Protein AF-A0A2V7U1A2-F1 (afdb_monomer)

pLDDT: mean 78.26, std 12.92, range [46.84, 95.31]

Solvent-accessible surface area (backbone atoms only — not comparable to full-atom values): 13041 Å² total; per-residue (Å²): 108,53,69,57,53,51,52,51,53,52,51,50,46,55,75,76,58,66,96,42,74,65,56,50,53,52,51,60,71,66,53,89,75,73,67,56,89,83,74,52,100,66,76,51,70,69,54,50,52,51,53,51,50,52,59,70,68,37,89,65,28,82,76,40,71,54,57,30,44,35,51,49,49,47,50,38,56,75,74,63,62,62,94,74,83,87,81,78,75,62,76,39,62,54,79,70,60,70,87,73,60,46,92,83,60,79,71,53,88,87,62,65,69,76,87,44,74,26,62,69,62,24,50,54,47,51,57,56,40,52,51,50,41,50,57,54,42,56,70,35,82,85,34,42,71,67,43,75,46,78,48,77,50,93,98,48,102,59,73,51,75,48,54,44,82,56,62,96,83,65,88,70,87,71,78,91,76,55,72,48,22,52,50,33,30,52,30,59,78,70,71,52,90,78,86,94,53,94,46,62,49,46,70,96,73,53,125

Secondary structure (DSSP, 8-state):
-HHHHHHHHHHHHHHT--S-HHHHHHHHHH--PPPPTTS-S---HHHHHHHHHHHHHSTTGGGSHHHHHHHHHHHHHHHT--S-------PPBPPPPGGG--TT-PPPGGG-----B-HHHHHHHHHHHHHHHHHHHTTSTTTTTT--EEEE-TT-S-EEEE-TTS-TT--PPPPP--HHHHHHHHHHHHT---SS--SPP-TTT--

Mean predicted aligned error: 10.21 Å

Foldseek 3Di:
DQLVVLLVVLLVDVQVDDPDPVRSLVVLLVDPRFDDPPPDPDDPPVVRNLVSCQSSVPPCCSPWQLSSLLSNLLSCCVPVVDPDDDRDFDWQFDDDPVVVPPVNDDQDPVNPDDRHTDVPVSVVSCVVSVVVSVVSQCVDPSRQLPDWDWDDDPPDQDIDIDHSPDDPPDPDDAPRDDPLQVVQQVCLVVVHPDDDHPHHHRPVRND

Sequence (207 aa):
AYREMLARSLYKKVVDGVSGPQELAAYARALDISPPEGALLRSDDVVRAFIRDVLLAGNGTLLLNNTFVEWASVQALKRAEPRLLVARFGVRDKMKPFSSLLLFSSPRPTDQVPILEDPLGSFVDVEQLSYYIWLNAEKSAAYRGKTLYLLLAEGVDEMLAIRPDAPRAEAGELPPAGLDEVAATMATWLGVSGGASVARPLASLAG

Radius of gyration: 20.54 Å; Cα contacts (8 Å, |Δi|>4): 160; chains: 1; bounding box: 51×38×60 Å

Structure (mmCIF, N/CA/C/O backbone):
data_AF-A0A2V7U1A2-F1
#
_entry.id   AF-A0A2V7U1A2-F1
#
loop_
_atom_site.group_PDB
_atom_site.id
_atom_site.type_symbol
_atom_site.label_atom_id
_atom_site.label_alt_id
_atom_site.label_comp_id
_atom_site.label_asym_id
_atom_site.label_entity_id
_atom_site.label_seq_id
_atom_site.pdbx_PDB_ins_code
_atom_site.Cartn_x
_atom_site.Cartn_y
_atom_site.Cartn_z
_atom_site.occupancy
_atom_site.B_iso_or_equiv
_atom_site.auth_seq_id
_atom_site.auth_comp_id
_atom_site.auth_asym_id
_atom_site.auth_atom_id
_atom_site.pdbx_PDB_model_num
ATOM 1 N N . ALA A 1 1 ? 12.348 -9.860 -5.945 1.00 65.25 1 ALA A N 1
ATOM 2 C CA . ALA A 1 1 ? 12.135 -11.043 -6.818 1.00 65.25 1 ALA A CA 1
ATOM 3 C C . ALA A 1 1 ? 11.193 -10.793 -8.013 1.00 65.25 1 ALA A C 1
ATOM 5 O O . ALA A 1 1 ? 11.700 -10.580 -9.107 1.00 65.25 1 ALA A O 1
ATOM 6 N N . TYR A 1 2 ? 9.854 -10.781 -7.866 1.00 71.06 2 TYR A N 1
ATOM 7 C CA . TYR A 1 2 ? 8.930 -10.698 -9.026 1.00 71.06 2 TYR A CA 1
ATOM 8 C C . TYR A 1 2 ? 9.066 -9.393 -9.837 1.00 71.06 2 TYR A C 1
ATOM 10 O O . TYR A 1 2 ? 9.244 -9.427 -11.053 1.00 71.06 2 TYR A O 1
ATOM 18 N N . ARG A 1 3 ? 9.093 -8.242 -9.150 1.00 71.19 3 ARG A N 1
ATOM 19 C CA . ARG A 1 3 ? 9.336 -6.919 -9.754 1.00 71.19 3 ARG A CA 1
ATOM 20 C C . ARG A 1 3 ? 10.650 -6.866 -10.546 1.00 71.19 3 ARG A C 1
ATOM 22 O O . ARG A 1 3 ? 10.667 -6.374 -11.667 1.00 71.19 3 ARG A O 1
ATOM 29 N N . GLU A 1 4 ? 11.738 -7.402 -9.996 1.00 72.75 4 GLU A N 1
ATOM 30 C CA . GLU A 1 4 ? 13.047 -7.454 -10.671 1.00 72.75 4 GLU A CA 1
ATOM 31 C C . GLU A 1 4 ? 13.040 -8.370 -11.898 1.00 72.75 4 GLU A C 1
ATOM 33 O O . GLU A 1 4 ? 13.687 -8.069 -12.897 1.00 72.75 4 GLU A O 1
ATOM 38 N N . MET A 1 5 ? 12.339 -9.507 -11.842 1.00 75.69 5 MET A N 1
ATOM 39 C CA . MET A 1 5 ? 12.184 -10.393 -13.002 1.00 75.69 5 MET A CA 1
ATOM 40 C C . MET A 1 5 ? 11.431 -9.691 -14.133 1.00 75.69 5 MET A C 1
ATOM 42 O O . MET A 1 5 ? 11.864 -9.751 -15.285 1.00 75.69 5 MET A O 1
ATOM 46 N N . LEU A 1 6 ? 10.355 -8.975 -13.798 1.00 74.44 6 LEU A N 1
ATOM 47 C CA . LEU A 1 6 ? 9.598 -8.181 -14.757 1.00 74.44 6 LEU A CA 1
ATOM 48 C C . LEU A 1 6 ? 10.460 -7.059 -15.350 1.00 74.44 6 LEU A C 1
ATOM 50 O O . LEU A 1 6 ? 10.568 -6.953 -16.569 1.00 74.44 6 LEU A O 1
ATOM 54 N N . ALA A 1 7 ? 11.150 -6.286 -14.506 1.00 74.69 7 ALA A N 1
ATOM 55 C CA . ALA A 1 7 ? 12.037 -5.210 -14.941 1.00 74.69 7 ALA A CA 1
ATOM 56 C C . ALA A 1 7 ? 13.157 -5.718 -15.867 1.00 74.69 7 ALA A C 1
ATOM 58 O O . ALA A 1 7 ? 13.394 -5.133 -16.922 1.00 74.69 7 ALA A O 1
ATOM 59 N N . ARG A 1 8 ? 13.794 -6.849 -15.530 1.00 76.31 8 ARG A N 1
ATOM 60 C CA . ARG A 1 8 ? 14.812 -7.491 -16.382 1.00 76.31 8 ARG A CA 1
ATOM 61 C C . ARG A 1 8 ? 14.250 -7.947 -17.726 1.00 76.31 8 ARG A C 1
ATOM 63 O O . ARG A 1 8 ? 14.908 -7.770 -18.747 1.00 76.31 8 ARG A O 1
ATOM 70 N N . SER A 1 9 ? 13.043 -8.506 -17.740 1.00 79.56 9 SER A N 1
ATOM 71 C CA . SER A 1 9 ? 12.403 -8.996 -18.968 1.00 79.56 9 SER A CA 1
ATOM 72 C C . SER A 1 9 ? 12.010 -7.855 -19.907 1.00 79.56 9 SER A C 1
ATOM 74 O O . SER A 1 9 ? 12.189 -7.970 -21.119 1.00 79.56 9 SER A O 1
ATOM 76 N N . LEU A 1 10 ? 11.519 -6.743 -19.348 1.00 77.81 10 LEU A N 1
ATOM 77 C CA . LEU A 1 10 ? 11.238 -5.514 -20.093 1.00 77.81 10 LEU A CA 1
ATOM 78 C C . LEU A 1 10 ? 12.525 -4.896 -20.644 1.00 77.81 10 LEU A C 1
ATOM 80 O O . LEU A 1 10 ? 12.579 -4.557 -21.823 1.00 77.81 10 LEU A O 1
ATOM 84 N N . TYR A 1 11 ? 13.575 -4.812 -19.821 1.00 76.81 11 TYR A N 1
ATOM 85 C CA . TYR A 1 11 ? 14.879 -4.302 -20.243 1.00 76.81 11 TYR A CA 1
ATOM 86 C C . TYR A 1 11 ? 15.461 -5.120 -21.399 1.00 76.81 11 TYR A C 1
ATOM 88 O O . TYR A 1 11 ? 15.860 -4.552 -22.412 1.00 76.81 11 TYR A O 1
ATOM 96 N N . LYS A 1 12 ? 15.438 -6.454 -21.290 1.00 79.38 12 LYS A N 1
ATOM 97 C CA . LYS A 1 12 ? 15.905 -7.343 -22.358 1.00 79.38 12 LYS A CA 1
ATOM 98 C C . LYS A 1 12 ? 15.169 -7.081 -23.673 1.00 79.38 12 LYS A C 1
ATOM 100 O O . LYS A 1 12 ? 15.817 -6.892 -24.693 1.00 79.38 12 LYS A O 1
ATOM 105 N N . LYS A 1 13 ? 13.835 -6.988 -23.644 1.00 80.69 13 LYS A N 1
ATOM 106 C CA . LYS A 1 13 ? 13.042 -6.714 -24.852 1.00 80.69 13 LYS A CA 1
ATOM 107 C C . LYS A 1 13 ? 13.397 -5.373 -25.492 1.00 80.69 13 LYS A C 1
ATOM 109 O O . LYS A 1 13 ? 13.444 -5.283 -26.710 1.00 80.69 13 LYS A O 1
ATOM 114 N N . VAL A 1 14 ? 13.662 -4.348 -24.688 1.00 75.25 14 VAL A N 1
ATOM 115 C CA . VAL A 1 14 ? 14.105 -3.041 -25.187 1.00 75.25 14 VAL A CA 1
ATOM 116 C C . VAL A 1 14 ? 15.473 -3.131 -25.867 1.00 75.25 14 VAL A C 1
ATOM 118 O O . VAL A 1 14 ? 15.640 -2.568 -26.946 1.00 75.25 14 VAL A O 1
ATOM 121 N N . VAL A 1 15 ? 16.423 -3.859 -25.274 1.00 76.31 15 VAL A N 1
ATOM 122 C CA . VAL A 1 15 ? 17.756 -4.088 -25.860 1.00 76.31 15 VAL A CA 1
ATOM 123 C C . VAL A 1 15 ? 17.671 -4.889 -27.162 1.00 76.31 15 VAL A C 1
ATOM 125 O O . VAL A 1 15 ? 18.356 -4.553 -28.124 1.00 76.31 15 VAL A O 1
ATOM 128 N N . ASP A 1 16 ? 16.793 -5.892 -27.217 1.00 81.88 16 ASP A N 1
ATOM 129 C CA . ASP A 1 16 ? 16.551 -6.724 -28.405 1.00 81.88 16 ASP A CA 1
ATOM 130 C C . ASP A 1 16 ? 15.817 -5.961 -29.532 1.00 81.88 16 ASP A C 1
ATOM 132 O O . ASP A 1 16 ? 15.688 -6.465 -30.648 1.00 81.88 16 ASP A O 1
ATOM 136 N N . GLY A 1 17 ? 15.348 -4.741 -29.256 1.00 76.00 17 GLY A N 1
ATOM 137 C CA . GLY A 1 17 ? 14.642 -3.886 -30.201 1.00 76.00 17 GLY A CA 1
ATOM 138 C C . GLY A 1 17 ? 13.124 -3.903 -30.011 1.00 76.00 17 GLY A C 1
ATOM 139 O O . GLY A 1 17 ? 12.470 -4.947 -29.886 1.00 76.00 17 GLY A O 1
ATOM 140 N N . VAL A 1 18 ? 12.553 -2.698 -30.013 1.00 80.12 18 VAL A N 1
ATOM 141 C CA . VAL A 1 18 ? 11.114 -2.443 -29.898 1.00 80.12 18 VAL A CA 1
ATOM 142 C C . VAL A 1 18 ? 10.735 -1.354 -30.893 1.00 80.12 18 VAL A C 1
ATOM 144 O O . VAL A 1 18 ? 11.340 -0.285 -30.909 1.00 80.12 18 VAL A O 1
ATOM 147 N N . SER A 1 19 ? 9.697 -1.607 -31.685 1.00 75.06 19 SER A N 1
ATOM 148 C CA . SER A 1 19 ? 9.210 -0.706 -32.738 1.00 75.06 19 SER A CA 1
ATOM 149 C C . SER A 1 19 ? 8.390 0.466 -32.182 1.00 75.06 19 SER A C 1
ATOM 151 O O . SER A 1 19 ? 8.231 1.487 -32.843 1.00 75.06 19 SER A O 1
ATOM 153 N N . GLY A 1 20 ? 7.864 0.341 -30.958 1.00 75.50 20 GLY A N 1
ATOM 154 C CA . GLY A 1 20 ? 7.233 1.436 -30.222 1.00 75.50 20 GLY A CA 1
ATOM 155 C C . GLY A 1 20 ? 6.596 1.029 -28.882 1.00 75.50 20 GLY A C 1
ATOM 156 O O . GLY A 1 20 ? 6.543 -0.156 -28.543 1.00 75.50 20 GLY A O 1
ATOM 157 N N . PRO A 1 21 ? 6.056 1.998 -28.115 1.00 71.25 21 PRO A N 1
ATOM 158 C CA . PRO A 1 21 ? 5.500 1.764 -26.775 1.00 71.25 21 PRO A CA 1
ATOM 159 C C . PRO A 1 21 ? 4.376 0.719 -26.725 1.00 71.25 21 PRO A C 1
ATOM 161 O O . PRO A 1 21 ? 4.249 -0.016 -25.748 1.00 71.25 21 PRO A O 1
ATOM 164 N N . GLN A 1 22 ? 3.571 0.626 -27.786 1.00 77.44 22 GLN A N 1
ATOM 165 C CA . GLN A 1 22 ? 2.476 -0.344 -27.883 1.00 77.44 22 GLN A CA 1
ATOM 166 C C . GLN A 1 22 ? 2.984 -1.786 -28.008 1.00 77.44 22 GLN A C 1
ATOM 168 O O . GLN A 1 22 ? 2.414 -2.681 -27.389 1.00 77.44 22 GLN A O 1
ATOM 173 N N . GLU A 1 23 ? 4.074 -2.010 -28.750 1.00 79.12 23 GLU A N 1
ATOM 174 C CA . GLU A 1 23 ? 4.696 -3.334 -28.868 1.00 79.12 23 GLU A CA 1
ATOM 175 C C . GLU A 1 23 ? 5.279 -3.772 -27.521 1.00 79.12 23 GLU A C 1
ATOM 177 O O . GLU A 1 23 ? 5.064 -4.906 -27.093 1.00 79.12 23 GLU A O 1
ATOM 182 N N . LEU A 1 24 ? 5.950 -2.859 -26.808 1.00 76.75 24 LEU A N 1
ATOM 183 C CA . LEU A 1 24 ? 6.471 -3.148 -25.471 1.00 76.75 24 LEU A CA 1
ATOM 184 C C . LEU A 1 24 ? 5.346 -3.495 -24.495 1.00 76.75 24 LEU A C 1
ATOM 186 O O . LEU A 1 24 ? 5.467 -4.459 -23.746 1.00 76.75 24 LEU A O 1
ATOM 190 N N . ALA A 1 25 ? 4.240 -2.746 -24.525 1.00 73.38 25 ALA A N 1
ATOM 191 C CA . ALA A 1 25 ? 3.077 -3.023 -23.689 1.00 73.38 25 ALA A CA 1
ATOM 192 C C . ALA A 1 25 ? 2.426 -4.375 -24.029 1.00 73.38 25 ALA A C 1
ATOM 194 O O . ALA A 1 25 ? 2.044 -5.114 -23.121 1.00 73.38 25 ALA A O 1
ATOM 195 N N . ALA A 1 26 ? 2.319 -4.724 -25.315 1.00 80.12 26 ALA A N 1
ATOM 196 C CA . ALA A 1 26 ? 1.795 -6.016 -25.756 1.00 80.12 26 ALA A CA 1
ATOM 197 C C . ALA A 1 26 ? 2.694 -7.176 -25.305 1.00 80.12 26 ALA A C 1
ATOM 199 O O . ALA A 1 26 ? 2.198 -8.142 -24.727 1.00 80.12 26 ALA A O 1
ATOM 200 N N . TYR A 1 27 ? 4.012 -7.043 -25.481 1.00 81.81 27 TYR A N 1
ATOM 201 C CA . TYR A 1 27 ? 4.993 -8.000 -24.969 1.00 81.81 27 TYR A CA 1
ATOM 202 C C . TYR A 1 27 ? 4.870 -8.161 -23.453 1.00 81.81 27 TYR A C 1
ATOM 204 O O . TYR A 1 27 ? 4.778 -9.276 -22.952 1.00 81.81 27 TYR A O 1
ATOM 212 N N . ALA A 1 28 ? 4.798 -7.047 -22.725 1.00 76.88 28 ALA A N 1
ATOM 213 C CA . ALA A 1 28 ? 4.704 -7.053 -21.277 1.00 76.88 28 ALA A CA 1
ATOM 214 C C . ALA A 1 28 ? 3.452 -7.784 -20.768 1.00 76.88 28 ALA A C 1
ATOM 216 O O . ALA A 1 28 ? 3.529 -8.529 -19.796 1.00 76.88 28 ALA A O 1
ATOM 217 N N . ARG A 1 29 ? 2.306 -7.614 -21.441 1.00 75.25 29 ARG A N 1
ATOM 218 C CA . ARG A 1 29 ? 1.062 -8.333 -21.116 1.00 75.25 29 ARG A CA 1
ATOM 219 C C . ARG A 1 29 ? 1.132 -9.824 -21.445 1.00 75.25 29 ARG A C 1
ATOM 221 O O . ARG A 1 29 ? 0.489 -10.611 -20.756 1.00 75.25 29 ARG A O 1
ATOM 228 N N . ALA A 1 30 ? 1.891 -10.196 -22.476 1.00 80.06 30 ALA A N 1
ATOM 229 C CA . ALA A 1 30 ? 2.094 -11.582 -22.893 1.00 80.06 30 ALA A CA 1
ATOM 230 C C . ALA A 1 30 ? 3.145 -12.330 -22.051 1.00 80.06 30 ALA A C 1
ATOM 232 O O . ALA A 1 30 ? 3.264 -13.547 -22.174 1.00 80.06 30 ALA A O 1
ATOM 233 N N . LEU A 1 31 ? 3.905 -11.629 -21.199 1.00 75.25 31 LEU A N 1
ATOM 234 C CA . LEU A 1 31 ? 4.867 -12.252 -20.295 1.00 75.25 31 LEU A CA 1
ATOM 235 C C . LEU A 1 31 ? 4.155 -13.167 -19.293 1.00 75.25 31 LEU A C 1
ATOM 237 O O . LEU A 1 31 ? 3.460 -12.706 -18.382 1.00 75.25 31 LEU A O 1
ATOM 241 N N . ASP A 1 32 ? 4.415 -14.467 -19.406 1.00 70.94 32 ASP A N 1
ATOM 242 C CA . ASP A 1 32 ? 4.022 -15.451 -18.402 1.00 70.94 32 ASP A CA 1
ATOM 243 C C . ASP A 1 32 ? 5.056 -15.516 -17.270 1.00 70.94 32 ASP A C 1
ATOM 245 O O . ASP A 1 32 ? 5.762 -16.501 -17.064 1.00 70.94 32 ASP A O 1
ATOM 249 N N . ILE A 1 33 ? 5.207 -14.399 -16.557 1.00 68.31 33 ILE A N 1
ATOM 250 C CA . ILE A 1 33 ? 5.991 -14.361 -15.325 1.00 68.31 33 ILE A CA 1
ATOM 251 C C . ILE A 1 33 ? 4.996 -14.513 -14.182 1.00 68.31 33 ILE A C 1
ATOM 253 O O . ILE A 1 33 ? 4.092 -13.690 -14.022 1.00 68.31 33 ILE A O 1
ATOM 257 N N . SER A 1 34 ? 5.164 -15.567 -13.392 1.00 70.44 34 SER A N 1
ATOM 258 C CA . SER A 1 34 ? 4.423 -15.749 -12.148 1.00 70.44 34 SER A CA 1
ATOM 259 C C . SER A 1 34 ? 5.253 -15.239 -10.966 1.00 70.44 34 SER A C 1
ATOM 261 O O . SER A 1 34 ? 6.485 -15.341 -10.987 1.00 70.44 34 SER A O 1
ATOM 263 N N . PRO A 1 35 ? 4.611 -14.671 -9.930 1.00 71.88 35 PRO A N 1
ATOM 264 C CA . PRO A 1 35 ? 5.309 -14.368 -8.692 1.00 71.88 35 PRO A CA 1
ATOM 265 C C . PRO A 1 35 ? 5.870 -15.665 -8.076 1.00 71.88 35 PRO A C 1
ATOM 267 O O . PRO A 1 35 ? 5.285 -16.730 -8.289 1.00 71.88 35 PRO A O 1
ATOM 270 N N . PRO A 1 36 ? 6.996 -15.599 -7.336 1.00 75.44 36 PRO A N 1
ATOM 271 C CA . PRO A 1 36 ? 7.575 -16.764 -6.673 1.00 75.44 36 PRO A CA 1
ATOM 272 C C . PRO A 1 36 ? 6.556 -17.510 -5.810 1.00 75.44 36 PRO A C 1
ATOM 274 O O . PRO A 1 36 ? 5.624 -16.907 -5.273 1.00 75.44 36 PRO A O 1
ATOM 277 N N . GLU A 1 37 ? 6.762 -18.813 -5.641 1.00 75.38 37 GLU A N 1
ATOM 278 C CA . GLU A 1 37 ? 5.936 -19.622 -4.748 1.00 75.38 37 GLU A CA 1
ATOM 279 C C . GLU A 1 37 ? 5.929 -19.031 -3.327 1.00 75.38 37 GLU A C 1
ATOM 281 O O . GLU A 1 37 ? 6.949 -18.550 -2.832 1.00 75.38 37 GLU A O 1
ATOM 286 N N . GLY A 1 38 ? 4.749 -18.984 -2.702 1.00 77.19 38 GLY A N 1
ATOM 287 C CA . GLY A 1 38 ? 4.553 -18.365 -1.387 1.00 77.19 38 GLY A CA 1
ATOM 288 C C . GLY A 1 38 ? 4.489 -16.832 -1.378 1.00 77.19 38 GLY A C 1
ATOM 289 O O . GLY A 1 38 ? 4.181 -16.253 -0.341 1.00 77.19 38 GLY A O 1
ATOM 290 N N . ALA A 1 39 ? 4.712 -16.148 -2.509 1.00 76.44 39 ALA A N 1
ATOM 291 C CA . ALA A 1 39 ? 4.599 -14.686 -2.567 1.00 76.44 39 ALA A CA 1
ATOM 292 C C . ALA A 1 39 ? 3.149 -14.184 -2.461 1.00 76.44 39 ALA A C 1
ATOM 294 O O . ALA A 1 39 ? 2.923 -13.036 -2.085 1.00 76.44 39 ALA A O 1
ATOM 295 N N . LEU A 1 40 ? 2.173 -15.025 -2.815 1.00 79.94 40 LEU A N 1
ATOM 296 C CA . LEU A 1 40 ? 0.751 -14.720 -2.714 1.00 79.94 40 LEU A CA 1
ATOM 297 C C . LEU A 1 40 ? 0.069 -15.694 -1.756 1.00 79.94 40 LEU A C 1
ATOM 299 O O . LEU A 1 40 ? 0.259 -16.901 -1.866 1.00 79.94 40 LEU A O 1
ATOM 303 N N . LEU A 1 41 ? -0.797 -15.170 -0.884 1.00 78.19 41 LEU A N 1
ATOM 304 C CA . LEU A 1 41 ? -1.675 -15.988 -0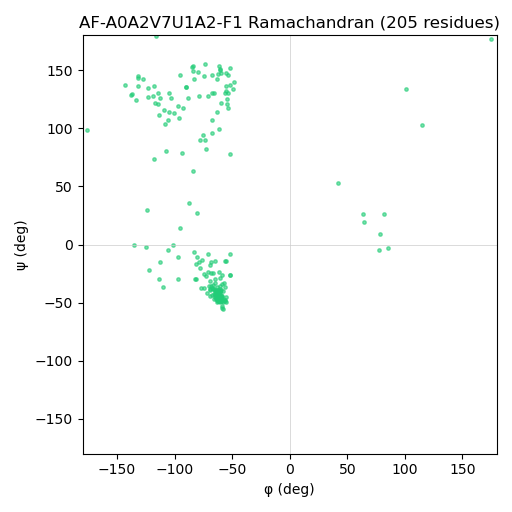.034 1.00 78.19 41 LEU A CA 1
ATOM 305 C C . LEU A 1 41 ? -2.701 -16.782 -0.862 1.00 78.19 41 LEU A C 1
ATOM 307 O O . LEU A 1 41 ? -3.144 -17.854 -0.458 1.00 78.19 41 LEU A O 1
ATOM 311 N N . ARG A 1 42 ? -3.088 -16.238 -2.023 1.00 79.31 42 ARG A N 1
ATOM 312 C CA . ARG A 1 42 ? -3.966 -16.851 -3.026 1.00 79.31 42 ARG A CA 1
ATOM 313 C C . ARG A 1 42 ? -3.476 -16.477 -4.420 1.00 79.31 42 ARG A C 1
ATOM 315 O O . ARG A 1 42 ? -3.121 -15.326 -4.658 1.00 79.31 42 ARG A O 1
ATOM 322 N N . SER A 1 43 ? -3.459 -17.441 -5.333 1.00 76.12 43 SER A N 1
ATOM 323 C CA . SER A 1 43 ? -2.865 -17.310 -6.670 1.00 76.12 43 SER A CA 1
ATOM 324 C C . SER A 1 43 ? -3.851 -17.626 -7.796 1.00 76.12 43 SER A C 1
ATOM 326 O O . SER A 1 43 ? -3.447 -18.052 -8.877 1.00 76.12 43 SER A O 1
ATOM 328 N N . ASP A 1 44 ? -5.142 -17.383 -7.569 1.00 85.00 44 ASP A N 1
ATOM 329 C CA . ASP A 1 44 ? -6.172 -17.562 -8.592 1.00 85.00 44 ASP A CA 1
ATOM 330 C C . ASP A 1 44 ? -5.911 -16.637 -9.797 1.00 85.00 44 ASP A C 1
ATOM 332 O O . ASP A 1 44 ? -5.297 -15.570 -9.667 1.00 85.00 44 ASP A O 1
ATOM 336 N N . ASP A 1 45 ? -6.382 -17.026 -10.983 1.00 83.94 45 ASP A N 1
ATOM 337 C CA . ASP A 1 45 ? -6.077 -16.326 -12.243 1.00 83.94 45 ASP A CA 1
ATOM 338 C C . ASP A 1 45 ? -6.450 -14.842 -12.212 1.00 83.94 45 ASP A C 1
ATOM 340 O O . ASP A 1 45 ? -5.703 -14.000 -12.709 1.00 83.94 45 ASP A O 1
ATOM 344 N N . VAL A 1 46 ? -7.561 -14.508 -11.551 1.00 86.12 46 VAL A N 1
ATOM 345 C CA . VAL A 1 46 ? -8.031 -13.126 -11.386 1.00 86.12 46 VAL A CA 1
ATOM 346 C C . VAL A 1 46 ? -7.047 -12.295 -10.557 1.00 86.12 46 VAL A C 1
ATOM 348 O O . VAL A 1 46 ? -6.720 -11.169 -10.932 1.00 86.12 46 VAL A O 1
ATOM 351 N N . VAL A 1 47 ? -6.525 -12.852 -9.459 1.00 85.50 47 VAL A N 1
ATOM 352 C CA . VAL A 1 47 ? -5.555 -12.170 -8.587 1.00 85.50 47 VAL A CA 1
ATOM 353 C C . VAL A 1 47 ? -4.232 -11.975 -9.326 1.00 85.50 47 VAL A C 1
ATOM 355 O O . VAL A 1 47 ? -3.656 -10.887 -9.297 1.00 85.50 47 VAL A O 1
ATOM 358 N N . ARG A 1 48 ? -3.770 -13.002 -10.050 1.00 82.44 48 ARG A N 1
ATOM 359 C CA . ARG A 1 48 ? -2.548 -12.918 -10.863 1.00 82.44 48 ARG A CA 1
ATOM 360 C C . ARG A 1 48 ? -2.669 -11.873 -11.972 1.00 82.44 48 ARG A C 1
ATOM 362 O O . ARG A 1 48 ? -1.748 -11.072 -12.144 1.00 82.44 48 ARG A O 1
ATOM 369 N N . ALA A 1 49 ? -3.800 -11.845 -12.677 1.00 83.12 49 ALA A N 1
ATOM 370 C CA . ALA A 1 49 ? -4.081 -10.852 -13.710 1.00 83.12 49 ALA A CA 1
ATOM 371 C C . ALA A 1 49 ? -4.103 -9.430 -13.132 1.00 83.12 49 ALA A C 1
ATOM 373 O O . ALA A 1 49 ? -3.440 -8.545 -13.667 1.00 83.12 49 ALA A O 1
ATOM 374 N N . PHE A 1 50 ? -4.769 -9.225 -11.990 1.00 87.00 50 PHE A N 1
ATOM 375 C CA . PHE A 1 50 ? -4.789 -7.934 -11.303 1.00 87.00 50 PHE A CA 1
ATOM 376 C C . PHE A 1 50 ? -3.379 -7.448 -10.935 1.00 87.00 50 PHE A C 1
ATOM 378 O O . PHE A 1 50 ? -3.013 -6.317 -11.250 1.00 87.00 50 PHE A O 1
ATOM 385 N N . ILE A 1 51 ? -2.558 -8.299 -10.314 1.00 84.19 51 ILE A N 1
ATOM 386 C CA . ILE A 1 51 ? -1.193 -7.932 -9.906 1.00 84.19 51 ILE A CA 1
ATOM 387 C C . ILE A 1 51 ? -0.336 -7.581 -11.126 1.00 84.19 51 ILE A C 1
ATOM 389 O O . ILE A 1 51 ? 0.401 -6.592 -11.101 1.00 84.19 51 ILE A O 1
ATOM 393 N N . ARG A 1 52 ? -0.438 -8.372 -12.200 1.00 80.69 52 ARG A N 1
ATOM 394 C CA . ARG A 1 52 ? 0.260 -8.105 -13.463 1.00 80.69 52 ARG A CA 1
ATOM 395 C C . ARG A 1 52 ? -0.154 -6.752 -14.038 1.00 80.69 52 ARG A C 1
ATOM 397 O O . ARG A 1 52 ? 0.714 -5.945 -14.357 1.00 80.69 52 ARG A O 1
ATOM 404 N N . ASP A 1 53 ? -1.452 -6.477 -14.109 1.00 84.62 53 ASP A N 1
ATOM 405 C CA . ASP A 1 53 ? -1.969 -5.200 -14.600 1.00 84.62 53 ASP A CA 1
ATOM 406 C C . ASP A 1 53 ? -1.447 -4.017 -13.785 1.00 84.62 53 ASP A C 1
ATOM 408 O O . ASP A 1 53 ? -1.027 -3.015 -14.357 1.00 84.62 53 ASP A O 1
ATOM 412 N N . VAL A 1 54 ? -1.457 -4.119 -12.452 1.00 85.94 54 VAL A N 1
ATOM 413 C CA . VAL A 1 54 ? -0.971 -3.054 -11.562 1.00 85.94 54 VAL A CA 1
ATOM 414 C C . VAL A 1 54 ? 0.509 -2.772 -11.795 1.00 85.94 54 VAL A C 1
ATOM 416 O O . VAL A 1 54 ? 0.896 -1.606 -11.898 1.00 85.94 54 VAL A O 1
ATOM 419 N N . LEU A 1 55 ? 1.324 -3.824 -11.915 1.00 79.19 55 LEU A N 1
ATOM 420 C CA . LEU A 1 55 ? 2.753 -3.700 -12.196 1.00 79.19 55 LEU A CA 1
ATOM 421 C C . LEU A 1 55 ? 3.011 -3.038 -13.552 1.00 79.19 55 LEU A C 1
ATOM 423 O O . LEU A 1 55 ? 3.889 -2.190 -13.657 1.00 79.19 55 LEU A O 1
ATOM 427 N N . LEU A 1 56 ? 2.246 -3.397 -14.582 1.00 78.00 56 LEU A N 1
ATOM 428 C CA . LEU A 1 56 ? 2.470 -2.923 -15.949 1.00 78.00 56 LEU A CA 1
ATOM 429 C C . LEU A 1 56 ? 1.878 -1.545 -16.244 1.00 78.00 56 LEU A C 1
ATOM 431 O O . LEU A 1 56 ? 2.407 -0.824 -17.085 1.00 78.00 56 LEU A O 1
ATOM 435 N N . ALA A 1 57 ? 0.785 -1.175 -15.580 1.00 79.75 57 ALA A N 1
ATOM 436 C CA . ALA A 1 57 ? 0.124 0.113 -15.784 1.00 79.75 57 ALA A CA 1
ATOM 437 C C . ALA A 1 57 ? 0.829 1.275 -15.063 1.00 79.75 57 ALA A C 1
ATOM 439 O O . ALA A 1 57 ? 0.559 2.441 -15.355 1.00 79.75 57 ALA A O 1
ATOM 440 N N . GLY A 1 58 ? 1.721 0.976 -14.117 1.00 68.19 58 GLY A N 1
ATOM 441 C CA . GLY A 1 58 ? 2.501 1.974 -13.402 1.00 68.19 58 GLY A CA 1
ATOM 442 C C . GLY A 1 58 ? 3.594 2.564 -14.290 1.00 68.19 58 GLY A C 1
ATOM 443 O O . GLY A 1 58 ? 4.701 2.03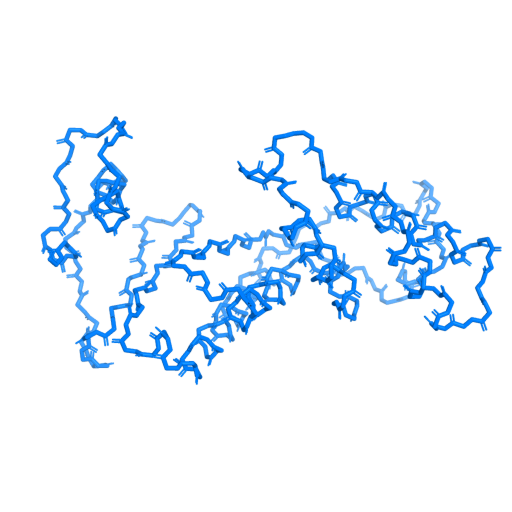4 -14.315 1.00 68.19 58 GLY A O 1
ATOM 444 N N . ASN A 1 59 ? 3.286 3.646 -15.014 1.00 65.56 59 ASN A N 1
ATOM 445 C CA . ASN A 1 59 ? 4.178 4.392 -15.920 1.00 65.56 59 ASN A CA 1
ATOM 446 C C . ASN A 1 59 ? 5.520 4.800 -15.259 1.00 65.56 59 ASN A C 1
ATOM 448 O O . ASN A 1 59 ? 5.696 5.942 -14.848 1.00 65.56 59 ASN A O 1
ATOM 452 N N . GLY A 1 60 ? 6.473 3.874 -15.135 1.00 60.19 60 GLY A N 1
ATOM 453 C CA . GLY A 1 60 ? 7.764 4.092 -14.472 1.00 60.19 60 GLY A CA 1
ATOM 454 C C . GLY A 1 60 ? 7.768 3.891 -12.950 1.00 60.19 60 GLY A C 1
ATOM 455 O O . GLY A 1 60 ? 8.841 3.915 -12.348 1.00 60.19 60 GLY A O 1
ATOM 456 N N . THR A 1 61 ? 6.625 3.607 -12.312 1.00 60.81 61 THR A N 1
ATOM 457 C CA . THR A 1 61 ? 6.576 3.365 -10.854 1.00 60.81 61 THR A CA 1
ATOM 458 C C . THR A 1 61 ? 7.317 2.089 -10.465 1.00 60.81 61 THR A C 1
ATOM 460 O O . THR A 1 61 ? 7.894 2.026 -9.389 1.00 60.81 61 THR A O 1
ATOM 463 N N . LEU A 1 62 ? 7.456 1.126 -11.386 1.00 60.88 62 LEU A N 1
ATOM 464 C CA . LEU A 1 62 ? 8.328 -0.044 -11.228 1.00 60.88 62 LEU A CA 1
ATOM 465 C C . LEU A 1 62 ? 9.793 0.295 -10.917 1.00 60.88 62 LEU A C 1
ATOM 467 O O . LEU A 1 62 ? 10.532 -0.611 -10.536 1.00 60.88 62 LEU A O 1
ATOM 471 N N . LEU A 1 63 ? 10.246 1.539 -11.079 1.00 60.78 63 LEU A N 1
ATOM 472 C CA . LEU A 1 63 ? 11.627 1.952 -10.818 1.00 60.78 63 LEU A CA 1
ATOM 473 C C . LEU A 1 63 ? 11.807 2.572 -9.425 1.00 60.78 63 LEU A C 1
ATOM 475 O O . LEU A 1 63 ? 12.854 2.378 -8.815 1.00 60.78 63 LEU A O 1
ATOM 479 N N . LEU A 1 64 ? 10.778 3.221 -8.877 1.00 70.88 64 LEU A N 1
ATOM 480 C CA . LEU A 1 64 ? 10.833 3.921 -7.589 1.00 70.88 64 LEU A CA 1
ATOM 481 C C . LEU A 1 64 ? 10.012 3.165 -6.541 1.00 70.88 64 LEU A C 1
ATOM 483 O O . LEU A 1 64 ? 8.797 3.041 -6.668 1.00 70.88 64 LEU A O 1
ATOM 487 N N . ASN A 1 65 ? 10.680 2.649 -5.504 1.00 77.69 65 ASN A N 1
ATOM 488 C CA . ASN A 1 65 ? 10.078 1.698 -4.562 1.00 77.69 65 ASN A CA 1
ATOM 489 C C . ASN A 1 65 ? 8.826 2.261 -3.864 1.00 77.69 65 ASN A C 1
ATOM 491 O O . ASN A 1 65 ? 7.745 1.691 -3.980 1.00 77.69 65 ASN A O 1
ATOM 495 N N . ASN A 1 66 ? 8.945 3.417 -3.210 1.00 88.31 66 ASN A N 1
ATOM 496 C CA . ASN A 1 66 ? 7.841 3.991 -2.437 1.00 88.31 66 ASN A CA 1
ATOM 497 C C . ASN A 1 66 ? 6.698 4.497 -3.335 1.00 88.31 66 ASN A C 1
ATOM 499 O O . ASN A 1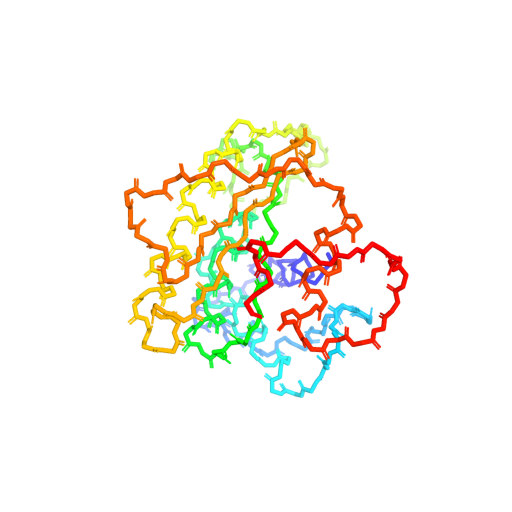 66 ? 5.529 4.295 -3.011 1.00 88.31 66 ASN A O 1
ATOM 503 N N . THR A 1 67 ? 7.005 5.044 -4.517 1.00 87.50 67 THR A N 1
ATOM 504 C CA . THR A 1 67 ? 5.987 5.410 -5.518 1.00 87.50 67 THR A CA 1
ATOM 505 C C . THR A 1 67 ? 5.221 4.189 -6.027 1.00 87.50 67 THR A C 1
ATOM 507 O O . THR A 1 67 ? 4.021 4.268 -6.269 1.00 87.50 67 THR A O 1
ATOM 510 N N . PHE A 1 68 ? 5.883 3.037 -6.177 1.00 87.19 68 PHE A N 1
ATOM 511 C CA . PHE A 1 68 ? 5.190 1.801 -6.532 1.00 87.19 68 PHE A CA 1
ATOM 512 C C . PHE A 1 68 ? 4.189 1.374 -5.456 1.00 87.19 68 PHE A C 1
ATOM 514 O O . PHE A 1 68 ? 3.074 0.977 -5.792 1.00 87.19 68 PHE A O 1
ATOM 521 N N . VAL A 1 69 ? 4.577 1.462 -4.180 1.00 91.19 69 VAL A N 1
ATOM 522 C CA . VAL A 1 69 ? 3.704 1.118 -3.046 1.00 91.19 69 VAL A CA 1
ATOM 523 C C . VAL A 1 69 ? 2.452 1.991 -3.047 1.00 91.19 69 VAL A C 1
ATOM 525 O O . VAL A 1 69 ? 1.346 1.462 -2.926 1.00 91.19 69 VAL A O 1
ATOM 528 N N . GLU A 1 70 ? 2.602 3.300 -3.249 1.00 93.88 70 GLU A N 1
ATOM 529 C CA . GLU A 1 70 ? 1.473 4.225 -3.397 1.00 93.88 70 GLU A CA 1
ATOM 530 C C . GLU A 1 70 ? 0.575 3.847 -4.571 1.00 93.88 70 GLU A C 1
ATOM 532 O O . GLU A 1 70 ? -0.618 3.604 -4.381 1.00 93.88 70 GLU A O 1
ATOM 537 N N . TRP A 1 71 ? 1.154 3.717 -5.764 1.00 92.69 71 TRP A N 1
ATOM 538 C CA . TRP A 1 71 ? 0.411 3.394 -6.974 1.00 92.69 71 TRP A CA 1
ATOM 539 C C . TRP A 1 71 ? -0.390 2.101 -6.812 1.00 92.69 71 TRP A C 1
ATOM 541 O O . TRP A 1 71 ? -1.590 2.063 -7.090 1.00 92.69 71 TRP A O 1
ATOM 551 N N . ALA A 1 72 ? 0.261 1.040 -6.331 1.00 91.88 72 ALA A N 1
ATOM 552 C CA . ALA A 1 72 ? -0.367 -0.256 -6.127 1.00 91.88 72 ALA A CA 1
ATOM 553 C C . ALA A 1 72 ? -1.495 -0.181 -5.090 1.00 91.88 72 ALA A C 1
ATOM 555 O O . ALA A 1 72 ? -2.559 -0.763 -5.303 1.00 91.88 72 ALA A O 1
ATOM 556 N N . SER A 1 73 ? -1.295 0.591 -4.020 1.00 95.00 73 SER A N 1
ATOM 557 C CA . SER A 1 73 ? -2.308 0.844 -2.993 1.00 95.00 73 SER A CA 1
ATOM 558 C C . SER A 1 73 ? -3.535 1.539 -3.581 1.00 95.00 73 SER A C 1
ATOM 560 O O . SER A 1 73 ? -4.658 1.070 -3.406 1.00 95.00 73 SER A O 1
ATOM 562 N N . VAL A 1 74 ? -3.344 2.606 -4.361 1.00 95.06 74 VAL A N 1
ATOM 563 C CA . VAL A 1 74 ? -4.447 3.328 -5.011 1.00 95.06 74 VAL A CA 1
ATOM 564 C C . VAL A 1 74 ? -5.170 2.456 -6.040 1.00 95.06 74 VAL A C 1
ATOM 566 O O . VAL A 1 74 ? -6.399 2.505 -6.128 1.00 95.06 74 VAL A O 1
ATOM 569 N N . GLN A 1 75 ? -4.444 1.635 -6.803 1.00 94.50 75 GLN A N 1
ATOM 570 C CA . GLN A 1 75 ? -5.065 0.685 -7.729 1.00 94.50 75 GLN A CA 1
ATOM 571 C C . GLN A 1 75 ? -5.884 -0.380 -6.993 1.00 94.50 75 GLN A C 1
ATOM 573 O O . GLN A 1 75 ? -6.990 -0.693 -7.434 1.00 94.50 75 GLN A O 1
ATOM 578 N N . ALA A 1 76 ? -5.389 -0.899 -5.866 1.00 94.19 76 ALA A N 1
ATOM 579 C CA . ALA A 1 76 ? -6.128 -1.844 -5.032 1.00 94.19 76 ALA A CA 1
ATOM 580 C C . ALA A 1 76 ? -7.416 -1.218 -4.484 1.00 94.19 76 ALA A C 1
ATOM 582 O O . ALA A 1 76 ? -8.488 -1.792 -4.669 1.00 94.19 76 ALA A O 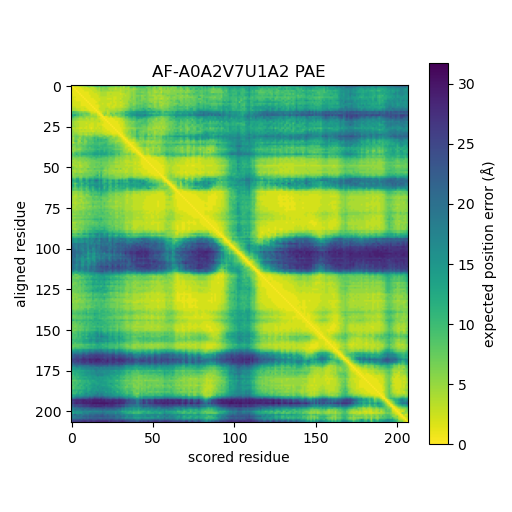1
ATOM 583 N N . LEU A 1 77 ? -7.339 -0.009 -3.918 1.00 95.12 77 LEU A N 1
ATOM 584 C CA . LEU A 1 77 ? -8.508 0.714 -3.403 1.00 95.12 77 LEU A CA 1
ATOM 585 C C . LEU A 1 77 ? -9.574 0.955 -4.480 1.00 95.12 77 LEU A C 1
ATOM 587 O O . LEU A 1 77 ? -10.759 0.827 -4.202 1.00 95.12 77 LEU A O 1
ATOM 591 N N . LYS A 1 78 ? -9.170 1.295 -5.711 1.00 93.19 78 LYS A N 1
ATOM 592 C CA . LYS A 1 78 ? -10.107 1.634 -6.798 1.00 93.19 78 LYS A CA 1
ATOM 593 C C . LYS A 1 78 ? -10.710 0.432 -7.517 1.00 93.19 78 LYS A C 1
ATOM 595 O O . LYS A 1 78 ? -11.782 0.567 -8.095 1.00 93.19 78 LYS A O 1
ATOM 600 N N . ARG A 1 79 ? -9.990 -0.691 -7.587 1.00 92.44 79 ARG A N 1
ATOM 601 C CA . ARG A 1 79 ? -10.358 -1.829 -8.452 1.00 92.44 79 ARG A CA 1
ATOM 602 C C . ARG A 1 79 ? -10.753 -3.081 -7.681 1.00 92.44 79 ARG A C 1
ATOM 604 O O . ARG A 1 79 ? -11.513 -3.877 -8.214 1.00 92.44 79 ARG A O 1
ATOM 611 N N . ALA A 1 80 ? -10.199 -3.279 -6.487 1.00 91.19 80 ALA A N 1
ATOM 612 C CA . ALA A 1 80 ? -10.397 -4.492 -5.695 1.00 91.19 80 ALA A CA 1
ATOM 613 C C . ALA A 1 80 ? -11.202 -4.252 -4.411 1.00 91.19 80 ALA A C 1
ATOM 615 O O . ALA A 1 80 ? -11.637 -5.221 -3.799 1.00 91.19 80 ALA A O 1
ATOM 616 N N . GLU A 1 81 ? -11.366 -2.990 -4.002 1.00 93.12 81 GLU A N 1
ATOM 617 C CA . GLU A 1 81 ? -12.064 -2.579 -2.779 1.00 93.12 81 GLU A CA 1
ATOM 618 C C . GLU A 1 81 ? -11.738 -3.471 -1.551 1.00 93.12 81 GLU A C 1
ATOM 620 O O . GLU A 1 81 ? -12.640 -4.017 -0.909 1.00 93.12 81 GLU A O 1
ATOM 625 N N . PRO A 1 82 ? -10.446 -3.681 -1.206 1.00 92.31 82 PRO A N 1
ATOM 626 C CA . PRO A 1 82 ? -10.074 -4.592 -0.131 1.00 92.31 82 PRO A CA 1
ATOM 627 C C . PRO A 1 82 ? -10.624 -4.145 1.229 1.00 92.31 82 PRO A C 1
ATOM 629 O O . PRO A 1 82 ? -10.673 -2.952 1.532 1.00 92.31 82 PRO A O 1
ATOM 632 N N . ARG A 1 83 ? -10.951 -5.126 2.084 1.00 89.56 83 ARG A N 1
ATOM 633 C CA . ARG A 1 83 ? -11.300 -4.905 3.502 1.00 89.56 83 ARG A CA 1
ATOM 634 C C . ARG A 1 83 ? -10.088 -4.571 4.377 1.00 89.56 83 ARG A C 1
ATOM 636 O O . ARG A 1 83 ? -10.251 -3.951 5.418 1.00 89.56 83 ARG A O 1
ATOM 643 N N . LEU A 1 84 ? -8.897 -5.007 3.966 1.00 90.56 84 LEU A N 1
ATOM 644 C CA . LEU A 1 84 ? -7.621 -4.722 4.615 1.00 90.56 84 LEU A CA 1
ATOM 645 C C . LEU A 1 84 ? -6.588 -4.408 3.537 1.00 90.56 84 LEU A C 1
ATOM 647 O O . LEU A 1 84 ? -6.397 -5.196 2.610 1.00 90.56 84 LEU A O 1
ATOM 651 N N . LEU A 1 85 ? -5.896 -3.285 3.693 1.00 93.38 85 LEU A N 1
ATOM 652 C CA . LEU A 1 85 ? -4.757 -2.911 2.871 1.00 93.38 85 LEU A CA 1
ATOM 653 C C . LEU A 1 85 ? -3.554 -2.677 3.780 1.00 93.38 85 LEU A C 1
ATOM 655 O O . LEU A 1 85 ? -3.629 -1.888 4.717 1.00 93.38 85 LEU A O 1
ATOM 659 N N . VAL A 1 86 ? -2.442 -3.344 3.477 1.00 92.88 86 VAL A N 1
ATOM 660 C CA . VAL A 1 86 ? -1.161 -3.131 4.157 1.00 92.88 86 VAL A CA 1
ATOM 661 C C . VAL A 1 86 ? -0.188 -2.533 3.151 1.00 92.88 86 VAL A C 1
ATOM 663 O O . VAL A 1 86 ? 0.221 -3.203 2.203 1.00 92.88 86 VAL A O 1
ATOM 666 N N . ALA A 1 87 ? 0.173 -1.268 3.355 1.00 93.94 87 ALA A N 1
ATOM 667 C CA . ALA A 1 87 ? 1.154 -0.559 2.543 1.00 93.94 87 ALA A CA 1
ATOM 668 C C . ALA A 1 87 ? 2.457 -0.426 3.337 1.00 93.94 87 ALA A C 1
ATOM 670 O O . ALA A 1 87 ? 2.536 0.348 4.288 1.00 93.94 87 ALA A O 1
ATOM 671 N N . ARG A 1 88 ? 3.479 -1.200 2.959 1.00 92.31 88 ARG A N 1
ATOM 672 C CA . ARG A 1 88 ? 4.809 -1.122 3.572 1.00 92.31 88 ARG A CA 1
ATOM 673 C C . ARG A 1 88 ? 5.737 -0.318 2.678 1.00 92.31 88 ARG A C 1
ATOM 675 O O . ARG A 1 88 ? 6.102 -0.773 1.597 1.00 92.31 88 ARG A O 1
ATOM 682 N N . PHE A 1 89 ? 6.139 0.847 3.160 1.00 90.56 89 PHE A N 1
ATOM 683 C CA . PHE A 1 89 ? 7.188 1.645 2.544 1.00 90.56 89 PHE A CA 1
ATOM 684 C C . PHE A 1 89 ? 8.561 1.171 3.021 1.00 90.56 89 PHE A C 1
ATOM 686 O O . PHE A 1 89 ? 8.699 0.644 4.125 1.00 90.56 89 PHE A O 1
ATOM 693 N N . GLY A 1 90 ? 9.564 1.319 2.162 1.00 88.88 90 GLY A N 1
ATOM 694 C CA . GLY A 1 90 ? 10.947 0.977 2.473 1.00 88.88 90 GLY A CA 1
ATOM 695 C C . GLY A 1 90 ? 11.847 2.203 2.444 1.00 88.88 90 GLY A C 1
ATOM 696 O O . GLY A 1 90 ? 11.418 3.315 2.124 1.00 88.88 90 GLY A O 1
ATOM 697 N N . VAL A 1 91 ? 13.125 1.976 2.725 1.00 87.06 91 VAL A N 1
ATOM 698 C CA . VAL A 1 91 ? 14.163 2.974 2.482 1.00 87.06 91 VAL A CA 1
ATOM 699 C C . VAL A 1 91 ? 14.502 2.952 0.992 1.00 87.06 91 VAL A C 1
ATOM 701 O O . VAL A 1 91 ? 14.712 1.888 0.405 1.00 87.06 91 VAL A O 1
ATOM 704 N N . ARG A 1 92 ? 14.470 4.119 0.350 1.00 81.38 92 ARG A N 1
ATOM 705 C CA . ARG A 1 92 ? 14.898 4.285 -1.036 1.00 81.38 92 ARG A CA 1
ATOM 706 C C . ARG A 1 92 ? 16.403 4.485 -1.100 1.00 81.38 92 ARG A C 1
ATOM 708 O O . ARG A 1 92 ? 17.013 5.067 -0.203 1.00 81.38 92 ARG A O 1
ATOM 715 N N . ASP A 1 93 ? 16.962 4.113 -2.235 1.00 77.31 93 ASP A N 1
ATOM 716 C CA . ASP A 1 93 ? 18.329 4.461 -2.583 1.00 77.31 93 ASP A CA 1
ATOM 717 C C . ASP A 1 93 ? 18.393 5.942 -2.965 1.00 77.31 93 ASP A C 1
ATOM 719 O O . ASP A 1 93 ? 17.474 6.474 -3.602 1.00 77.31 93 ASP A O 1
ATOM 723 N N . LYS A 1 94 ? 19.496 6.618 -2.637 1.00 72.25 94 LYS A N 1
ATOM 724 C CA . LYS A 1 94 ? 19.779 7.942 -3.186 1.00 72.25 94 LYS A CA 1
ATOM 725 C C . LYS A 1 94 ? 19.725 7.858 -4.701 1.00 72.25 94 LYS A C 1
ATOM 727 O O . LYS A 1 94 ? 20.433 7.065 -5.327 1.00 72.25 94 LYS A O 1
ATOM 732 N N . MET A 1 95 ? 18.894 8.720 -5.280 1.00 63.56 95 MET A N 1
ATOM 733 C CA . MET A 1 95 ? 18.757 8.842 -6.722 1.00 63.56 95 MET A CA 1
ATOM 734 C C . MET A 1 95 ? 20.133 9.071 -7.335 1.00 63.56 95 MET A C 1
ATOM 736 O O . MET A 1 95 ? 20.794 10.077 -7.061 1.00 63.56 95 MET A O 1
ATOM 740 N N . LYS A 1 96 ? 20.569 8.131 -8.175 1.00 59.81 96 LYS A N 1
ATOM 741 C CA . LYS A 1 96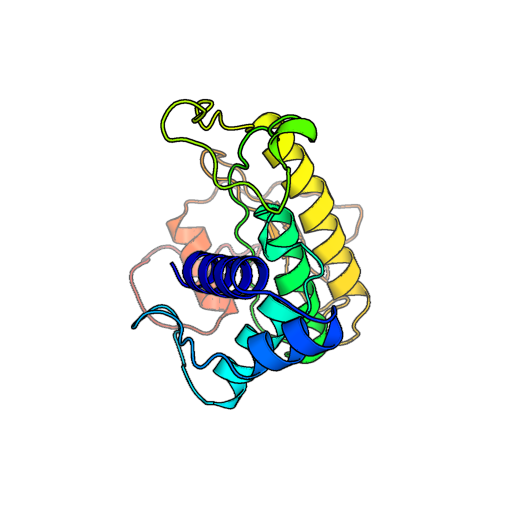 ? 21.756 8.360 -8.989 1.00 59.81 96 LYS A CA 1
ATOM 742 C C . LYS A 1 96 ? 21.453 9.537 -9.932 1.00 59.81 96 LYS A C 1
ATOM 744 O O . LYS A 1 96 ? 20.313 9.647 -10.396 1.00 59.81 96 LYS A O 1
ATOM 749 N N . PRO A 1 97 ? 22.419 10.429 -10.218 1.00 56.66 97 PRO A N 1
ATOM 750 C CA . PRO A 1 97 ? 22.207 11.545 -11.137 1.00 56.66 97 PRO A CA 1
ATOM 751 C C . PRO A 1 97 ? 21.558 11.060 -12.437 1.00 56.66 97 PRO A C 1
ATOM 753 O O . PRO A 1 97 ? 21.937 10.003 -12.940 1.00 56.66 97 PRO A O 1
ATOM 756 N N . PHE A 1 98 ? 20.604 11.808 -13.000 1.00 50.50 98 PHE A N 1
ATOM 757 C CA . PHE A 1 98 ? 19.854 11.402 -14.203 1.00 50.50 98 PHE A CA 1
ATOM 758 C C . PHE A 1 98 ? 20.749 10.986 -15.387 1.00 50.50 98 PHE A C 1
ATOM 760 O O . PHE A 1 98 ? 20.355 10.146 -16.187 1.00 50.50 98 PHE A O 1
ATOM 767 N N . SER A 1 99 ? 21.982 11.496 -15.457 1.00 47.41 99 SER A N 1
ATOM 768 C CA . SER A 1 99 ? 23.011 11.078 -16.421 1.00 47.41 99 SER A CA 1
ATOM 769 C C . SER A 1 99 ? 23.428 9.603 -16.312 1.00 47.41 99 SER A C 1
ATOM 771 O O . SER A 1 99 ? 23.901 9.028 -17.285 1.00 47.41 99 SER A O 1
ATOM 773 N N . SER A 1 100 ? 23.238 8.981 -15.151 1.00 47.34 100 SER A N 1
ATOM 774 C CA . SER A 1 100 ? 23.450 7.549 -14.896 1.00 47.34 100 SER A CA 1
ATOM 775 C C . SER A 1 100 ? 22.161 6.718 -14.971 1.00 47.34 100 SER A C 1
ATOM 777 O O . SER A 1 100 ? 22.226 5.493 -15.032 1.00 47.34 100 SER A O 1
ATOM 779 N N . LEU A 1 101 ? 20.996 7.378 -15.038 1.00 49.38 101 LEU A N 1
ATOM 780 C CA . LEU A 1 101 ? 19.696 6.790 -15.386 1.00 49.38 101 LEU A CA 1
ATOM 781 C C . LEU A 1 101 ? 19.479 6.810 -16.906 1.00 49.38 101 LEU A C 1
ATOM 783 O O . LEU A 1 101 ? 18.361 7.001 -17.385 1.00 49.38 101 LEU A O 1
ATOM 787 N N . LEU A 1 102 ? 20.542 6.615 -17.690 1.00 52.91 102 LEU A N 1
ATOM 788 C CA . LEU A 1 102 ? 20.386 6.235 -19.086 1.00 52.91 102 LEU A CA 1
ATOM 789 C C . LEU A 1 102 ? 19.656 4.887 -19.086 1.00 52.91 102 LEU A C 1
ATOM 791 O O . LEU A 1 102 ? 20.250 3.837 -18.851 1.00 52.91 102 LEU A O 1
ATOM 795 N N . LEU A 1 103 ? 18.344 4.953 -19.326 1.00 46.84 103 LEU A N 1
ATOM 796 C CA . LEU A 1 103 ? 17.348 3.872 -19.275 1.00 46.84 103 LEU A CA 1
ATOM 797 C C . LEU A 1 103 ? 17.724 2.621 -20.094 1.00 46.84 103 LEU A C 1
ATOM 799 O O . LEU A 1 103 ? 17.056 1.594 -20.000 1.00 46.84 103 LEU A O 1
ATOM 803 N N . PHE A 1 104 ? 18.794 2.702 -20.886 1.00 48.69 104 PHE A N 1
ATOM 804 C CA . PHE A 1 104 ? 19.221 1.699 -21.851 1.00 48.69 104 PHE A CA 1
ATOM 805 C C . PHE A 1 104 ? 20.668 1.221 -21.662 1.00 48.69 104 PHE A C 1
ATOM 807 O O . PHE A 1 104 ? 21.091 0.305 -22.360 1.00 48.69 104 PHE A O 1
ATOM 814 N N . SER A 1 105 ? 21.428 1.751 -20.700 1.00 50.41 105 SER A N 1
ATOM 815 C CA . SER A 1 105 ? 22.789 1.276 -20.419 1.00 50.41 105 SER A CA 1
ATOM 816 C C . SER A 1 105 ? 22.815 0.439 -19.147 1.00 50.41 105 SER A C 1
ATOM 818 O O . SER A 1 105 ? 22.598 0.959 -18.055 1.00 50.41 105 SER A O 1
ATOM 820 N N . SER A 1 106 ? 23.116 -0.855 -19.279 1.00 51.16 106 SER A N 1
ATOM 821 C CA . SER A 1 106 ? 23.517 -1.664 -18.129 1.00 51.16 106 SER A CA 1
ATOM 822 C C . SER A 1 106 ? 24.781 -1.030 -17.540 1.00 51.16 106 SER A C 1
ATOM 824 O O . SER A 1 106 ? 25.758 -0.878 -18.282 1.00 51.16 106 SER A O 1
ATOM 826 N N . PRO A 1 107 ? 24.789 -0.630 -16.255 1.00 51.72 107 PRO A N 1
ATOM 827 C CA . PRO A 1 107 ? 25.993 -0.106 -15.627 1.00 51.72 107 PRO A CA 1
ATOM 828 C C . PRO A 1 107 ? 27.115 -1.132 -15.773 1.00 51.72 107 PRO A C 1
ATOM 830 O O . PRO A 1 107 ? 26.903 -2.321 -15.508 1.00 51.72 107 PRO A O 1
ATOM 833 N N . ARG A 1 108 ? 28.306 -0.702 -16.204 1.00 56.44 108 ARG A N 1
ATOM 834 C CA . ARG A 1 108 ? 29.468 -1.597 -16.201 1.00 56.44 108 ARG A CA 1
ATOM 835 C C . ARG A 1 108 ? 29.719 -2.030 -14.751 1.00 56.44 108 ARG A C 1
ATOM 837 O O . ARG A 1 108 ? 29.427 -1.255 -13.840 1.00 56.44 108 ARG A O 1
ATOM 844 N N . PRO A 1 109 ? 30.287 -3.219 -14.492 1.00 53.59 109 PRO A N 1
ATOM 845 C CA . PRO A 1 109 ? 30.625 -3.645 -13.129 1.00 53.59 109 PRO A CA 1
ATOM 846 C C . PRO A 1 109 ? 31.459 -2.610 -12.348 1.00 53.59 109 PRO A C 1
ATOM 848 O O . PRO A 1 109 ? 31.373 -2.544 -11.130 1.00 53.59 109 PRO A O 1
ATOM 851 N N . THR A 1 110 ? 32.212 -1.765 -13.058 1.00 50.88 110 THR A N 1
ATOM 852 C CA . THR A 1 110 ? 33.021 -0.660 -12.524 1.00 50.88 110 THR A CA 1
ATOM 853 C C . THR A 1 110 ? 32.244 0.631 -12.232 1.00 50.88 110 THR A C 1
ATOM 855 O O . THR A 1 110 ? 32.749 1.471 -11.499 1.00 50.88 110 THR A O 1
ATOM 858 N N . ASP A 1 111 ? 31.029 0.794 -12.768 1.00 52.78 111 ASP A N 1
ATOM 859 C CA . ASP A 1 111 ? 30.163 1.979 -12.596 1.00 52.78 111 ASP A CA 1
ATOM 860 C C . ASP A 1 111 ? 29.146 1.794 -11.453 1.00 52.78 111 ASP A C 1
ATOM 862 O O . ASP A 1 111 ? 28.161 2.533 -11.325 1.00 52.78 111 ASP A O 1
ATOM 866 N N . GLN A 1 112 ? 29.348 0.776 -10.612 1.00 53.31 112 GLN A N 1
ATOM 867 C CA . GLN A 1 112 ? 28.522 0.528 -9.438 1.00 53.31 112 GLN A CA 1
ATOM 868 C C . GLN A 1 112 ? 28.826 1.576 -8.363 1.00 53.31 112 GLN A C 1
ATOM 870 O O . GLN A 1 112 ? 29.584 1.347 -7.427 1.00 53.31 112 GLN A O 1
ATOM 875 N N . VAL A 1 113 ? 28.211 2.753 -8.500 1.00 52.88 113 VAL A N 1
ATOM 876 C CA . VAL A 1 113 ? 28.080 3.698 -7.386 1.00 52.88 113 VAL A CA 1
ATOM 877 C C . VAL A 1 113 ? 27.435 2.939 -6.221 1.00 52.88 113 VAL A C 1
ATOM 879 O O . VAL A 1 113 ? 26.411 2.281 -6.466 1.00 52.88 113 VAL A O 1
ATOM 882 N N . PRO A 1 114 ? 28.001 3.012 -4.998 1.00 56.84 114 PRO A N 1
ATOM 883 C CA . PRO A 1 114 ? 27.422 2.373 -3.829 1.00 56.84 114 PRO A CA 1
ATOM 884 C C . PRO A 1 114 ? 25.947 2.730 -3.726 1.00 56.84 114 PRO A C 1
ATOM 886 O O . PRO A 1 114 ? 25.569 3.893 -3.896 1.00 56.84 114 PRO A O 1
ATOM 889 N N . ILE A 1 115 ? 25.119 1.722 -3.470 1.00 65.88 115 ILE A N 1
ATOM 890 C CA . ILE A 1 115 ? 23.727 1.947 -3.115 1.00 65.88 115 ILE A CA 1
ATOM 891 C C . ILE A 1 115 ? 23.751 2.611 -1.740 1.00 65.88 115 ILE A C 1
ATOM 893 O O .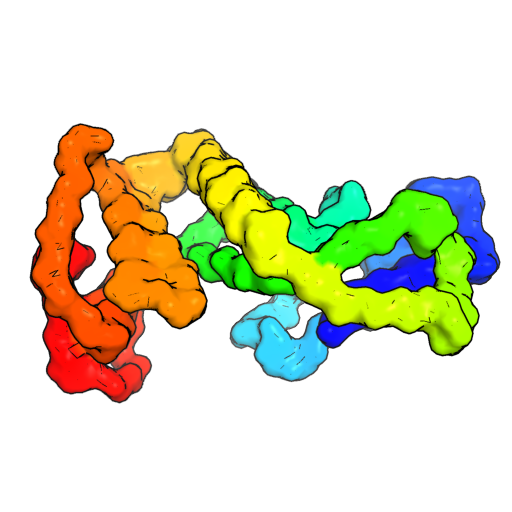 ILE A 1 115 ? 23.948 1.952 -0.724 1.00 65.88 115 ILE A O 1
ATOM 897 N N . LEU A 1 116 ? 23.685 3.941 -1.731 1.00 76.75 116 LEU A N 1
ATOM 898 C CA . LEU A 1 116 ? 23.609 4.716 -0.507 1.00 76.75 116 LEU A CA 1
ATOM 899 C C . LEU A 1 116 ? 22.139 4.939 -0.203 1.00 76.75 116 LEU A C 1
ATOM 901 O O . LEU A 1 116 ? 21.445 5.578 -0.988 1.00 76.75 116 LEU A O 1
ATOM 905 N N . GLU A 1 117 ? 21.683 4.427 0.927 1.00 83.75 117 GLU A N 1
ATOM 906 C CA . GLU A 1 117 ? 20.326 4.654 1.401 1.00 83.75 117 GLU A CA 1
ATOM 907 C C . GLU A 1 117 ? 20.055 6.154 1.619 1.00 83.75 117 GLU A C 1
ATOM 909 O O . GLU A 1 117 ? 20.940 6.936 1.987 1.00 83.75 117 GLU A O 1
ATOM 914 N N . ASP A 1 118 ? 18.806 6.562 1.398 1.00 85.31 118 ASP A N 1
ATOM 915 C CA . ASP A 1 118 ? 18.293 7.909 1.657 1.00 85.31 118 ASP A CA 1
ATOM 916 C C . ASP A 1 118 ? 17.167 7.867 2.706 1.00 85.31 118 ASP A C 1
ATOM 918 O O . ASP A 1 118 ? 15.994 8.014 2.347 1.00 85.31 118 ASP A O 1
ATOM 922 N N . PRO A 1 119 ? 17.466 7.655 4.006 1.00 86.88 119 PRO A N 1
ATOM 923 C CA . PRO A 1 119 ? 16.428 7.559 5.034 1.00 86.88 119 PRO A CA 1
ATOM 924 C C . PRO A 1 119 ? 15.583 8.831 5.147 1.00 86.88 119 PRO A C 1
ATOM 926 O O . PRO A 1 119 ? 14.363 8.751 5.247 1.00 86.88 119 PRO A O 1
ATOM 929 N N . LEU A 1 120 ? 16.215 10.009 5.060 1.00 86.56 120 LEU A N 1
ATOM 930 C CA . LEU A 1 120 ? 15.518 11.296 5.156 1.00 86.56 120 LEU A CA 1
ATOM 931 C C . LEU A 1 120 ? 14.567 11.511 3.979 1.00 86.56 120 LEU A C 1
ATOM 933 O O . LEU A 1 120 ? 13.408 11.862 4.183 1.00 86.56 120 LEU A O 1
ATOM 937 N N . GLY A 1 121 ? 15.021 11.261 2.748 1.00 87.06 121 GLY A N 1
ATOM 938 C CA . GLY A 1 121 ? 14.138 11.336 1.589 1.00 87.06 121 GLY A CA 1
ATOM 939 C C . GLY A 1 121 ? 13.037 10.277 1.615 1.00 87.06 121 GLY A C 1
ATOM 940 O O . GLY A 1 121 ? 11.921 10.551 1.189 1.00 87.06 121 GLY A O 1
ATOM 941 N N . SER A 1 122 ? 13.318 9.096 2.170 1.00 88.25 122 SER A N 1
ATOM 942 C CA . SER A 1 122 ? 12.310 8.047 2.361 1.00 88.25 122 SER A CA 1
ATOM 943 C C . SER A 1 122 ? 11.237 8.459 3.361 1.00 88.25 122 SER A C 1
ATOM 945 O O . SER A 1 122 ? 10.069 8.170 3.136 1.00 88.25 122 SER A O 1
ATOM 947 N N . PHE A 1 123 ? 11.608 9.157 4.436 1.00 87.62 123 PHE A N 1
ATOM 948 C CA . PHE A 1 123 ? 10.653 9.677 5.413 1.00 87.62 123 PHE A CA 1
ATOM 949 C C . PHE A 1 123 ? 9.686 10.684 4.776 1.00 87.62 123 PHE A C 1
ATOM 951 O O . PHE A 1 123 ? 8.474 10.564 4.946 1.00 87.62 123 PHE A O 1
ATOM 958 N N . VAL A 1 124 ? 10.211 11.609 3.963 1.00 89.00 124 VAL A N 1
ATOM 959 C CA . VAL A 1 124 ? 9.387 12.557 3.191 1.00 89.00 124 VAL A CA 1
ATOM 960 C C . VAL A 1 124 ? 8.443 11.815 2.241 1.00 89.00 124 VAL A C 1
ATOM 962 O O . VAL A 1 124 ? 7.259 12.145 2.167 1.00 89.00 124 VAL A O 1
ATOM 965 N N . ASP A 1 125 ? 8.939 10.785 1.547 1.00 89.50 125 ASP A N 1
ATOM 966 C CA . ASP A 1 125 ? 8.105 9.958 0.674 1.00 89.50 125 ASP A CA 1
ATOM 967 C C . ASP A 1 125 ? 6.970 9.288 1.466 1.00 89.50 125 ASP A C 1
ATOM 969 O O . ASP A 1 125 ? 5.825 9.322 1.028 1.00 89.50 125 ASP A O 1
ATOM 973 N N . VAL A 1 126 ? 7.255 8.693 2.630 1.00 90.75 126 VAL A N 1
ATOM 974 C CA . VAL A 1 126 ? 6.247 8.016 3.468 1.00 90.75 126 VAL A CA 1
ATOM 975 C C . VAL A 1 126 ? 5.145 8.985 3.874 1.00 90.75 126 VAL A C 1
ATOM 977 O O . VAL A 1 126 ? 3.969 8.665 3.702 1.00 90.75 126 VAL A O 1
ATOM 980 N N . GLU A 1 127 ? 5.502 10.170 4.367 1.00 89.06 127 GLU A N 1
ATOM 981 C CA . GLU A 1 127 ? 4.537 11.194 4.775 1.00 89.06 127 GLU A CA 1
ATOM 982 C C . GLU A 1 127 ? 3.627 11.594 3.602 1.00 89.06 127 GLU A C 1
ATOM 984 O O . GLU A 1 127 ? 2.401 11.498 3.685 1.00 89.06 127 GLU A O 1
ATOM 989 N N . GLN A 1 128 ? 4.218 11.968 2.466 1.00 92.56 128 GLN A N 1
ATOM 990 C CA . GLN A 1 128 ? 3.464 12.465 1.313 1.00 92.56 128 GLN A CA 1
ATOM 991 C C . GLN A 1 128 ? 2.623 11.377 0.638 1.00 92.56 128 GLN A C 1
ATOM 993 O O . GLN A 1 128 ? 1.464 11.601 0.275 1.00 92.56 128 GLN A O 1
ATOM 998 N N . LEU A 1 129 ? 3.196 10.190 0.447 1.00 94.25 129 LEU A N 1
ATOM 999 C CA . LEU A 1 129 ? 2.557 9.110 -0.295 1.00 94.25 129 LEU A CA 1
ATOM 1000 C C . LEU A 1 129 ? 1.480 8.411 0.536 1.00 94.25 129 LEU A C 1
ATOM 1002 O O . LEU A 1 129 ? 0.423 8.087 -0.004 1.00 94.25 129 LEU A O 1
ATOM 1006 N N . SER A 1 130 ? 1.685 8.231 1.846 1.00 92.81 130 SER A N 1
ATOM 1007 C CA . SER A 1 130 ? 0.629 7.715 2.729 1.00 92.81 130 SER A CA 1
ATOM 1008 C C . SER A 1 130 ? -0.559 8.677 2.801 1.00 92.81 130 SER A C 1
ATOM 1010 O O . SER A 1 130 ? -1.708 8.241 2.695 1.00 92.81 130 SER A O 1
ATOM 1012 N N . TYR A 1 131 ? -0.299 9.988 2.852 1.00 92.81 131 TYR A N 1
ATOM 1013 C CA . TYR A 1 131 ? -1.346 11.002 2.775 1.00 92.81 131 TYR A CA 1
ATOM 1014 C C . TYR A 1 131 ? -2.133 10.922 1.460 1.00 92.81 131 TYR A C 1
ATOM 1016 O O . TYR A 1 131 ? -3.363 11.015 1.448 1.00 92.81 131 TYR A O 1
ATOM 1024 N N . TYR A 1 132 ? -1.453 10.675 0.339 1.00 94.62 132 TYR A N 1
ATOM 1025 C CA . TYR A 1 132 ? -2.116 10.504 -0.952 1.00 94.62 132 TYR A CA 1
ATOM 1026 C C . TYR A 1 132 ? -2.971 9.228 -1.028 1.00 94.62 132 TYR A C 1
ATOM 1028 O O . TYR A 1 132 ? -4.067 9.255 -1.603 1.00 94.62 132 TYR A O 1
ATOM 1036 N N . ILE A 1 133 ? -2.523 8.124 -0.418 1.00 95.31 133 ILE A N 1
ATOM 1037 C CA . ILE A 1 133 ? -3.330 6.901 -0.279 1.00 95.31 133 ILE A CA 1
ATOM 1038 C C . ILE A 1 133 ? -4.597 7.207 0.527 1.00 95.31 133 ILE A C 1
ATOM 1040 O O . ILE A 1 133 ? -5.695 6.897 0.059 1.00 95.31 133 ILE A O 1
ATOM 1044 N N . TRP A 1 134 ? -4.462 7.867 1.682 1.00 92.88 134 TRP A N 1
ATOM 1045 C CA . TRP A 1 134 ? -5.592 8.273 2.523 1.00 92.88 134 TRP A CA 1
ATOM 1046 C C . TRP A 1 134 ? -6.598 9.134 1.745 1.00 92.88 134 TRP A C 1
ATOM 1048 O O . TRP A 1 134 ? -7.782 8.807 1.689 1.00 92.88 134 TRP A O 1
ATOM 1058 N N . LEU A 1 135 ? -6.134 10.160 1.021 1.00 92.75 135 LEU A N 1
ATOM 1059 C CA . LEU A 1 135 ? -6.997 10.986 0.168 1.00 92.75 135 LEU A CA 1
ATOM 1060 C C . LEU A 1 135 ? -7.730 10.180 -0.915 1.00 92.75 135 LEU A C 1
ATOM 1062 O O . LEU A 1 135 ? -8.847 10.536 -1.294 1.00 92.75 135 LEU A O 1
ATOM 1066 N N . ASN A 1 136 ? -7.116 9.130 -1.467 1.00 94.88 136 ASN A N 1
ATOM 1067 C CA . ASN A 1 136 ? -7.779 8.271 -2.450 1.00 94.88 136 ASN A CA 1
ATOM 1068 C C . ASN A 1 136 ? -8.811 7.343 -1.805 1.00 94.88 136 ASN A C 1
ATOM 1070 O O . ASN A 1 136 ? -9.873 7.153 -2.398 1.00 94.88 136 ASN A O 1
ATOM 1074 N N . ALA A 1 137 ? -8.539 6.814 -0.611 1.00 93.94 137 ALA A N 1
ATOM 1075 C CA . ALA A 1 137 ? -9.519 6.047 0.151 1.00 93.94 137 ALA A CA 1
ATOM 1076 C C . ALA A 1 137 ? -10.746 6.915 0.472 1.00 93.94 137 ALA A C 1
ATOM 1078 O O . ALA A 1 137 ? -11.869 6.555 0.120 1.00 93.94 137 ALA A O 1
ATOM 1079 N N . GLU A 1 138 ? -10.534 8.131 0.980 1.00 91.38 138 GLU A N 1
ATOM 1080 C CA . GLU A 1 138 ? -11.607 9.068 1.335 1.00 91.38 138 GLU A CA 1
ATOM 1081 C C . GLU A 1 138 ? -12.441 9.555 0.139 1.00 91.38 138 GLU A C 1
ATOM 1083 O O . GLU A 1 138 ? -13.533 10.096 0.319 1.00 91.38 138 GLU A O 1
ATOM 1088 N N . LYS A 1 139 ? -12.001 9.354 -1.111 1.00 92.19 139 LYS A N 1
ATOM 1089 C CA . LYS A 1 139 ? -12.842 9.612 -2.297 1.00 92.19 139 LYS A CA 1
ATOM 1090 C C . LYS A 1 139 ? -13.946 8.569 -2.475 1.00 92.19 139 LYS A C 1
ATOM 1092 O O . LYS A 1 139 ? -14.982 8.906 -3.046 1.00 92.19 139 LYS A O 1
ATOM 1097 N N . SER A 1 140 ? -13.748 7.345 -1.990 1.00 91.19 140 SER A N 1
ATOM 1098 C CA . SER A 1 140 ? -14.702 6.247 -2.138 1.00 91.19 140 SER A CA 1
ATOM 1099 C C . SER A 1 140 ? -15.692 6.194 -0.976 1.00 91.19 140 SER A C 1
ATOM 1101 O O . SER A 1 140 ? -15.311 6.253 0.191 1.00 91.19 140 SER A O 1
ATOM 1103 N N . ALA A 1 141 ? -16.977 6.003 -1.287 1.00 91.56 141 ALA A N 1
ATOM 1104 C CA . ALA A 1 141 ? -18.022 5.776 -0.284 1.00 91.56 141 ALA A CA 1
ATOM 1105 C C . ALA A 1 141 ? -17.890 4.420 0.442 1.00 91.56 141 ALA A C 1
ATOM 1107 O O . ALA A 1 141 ? -18.520 4.214 1.489 1.00 91.56 141 ALA A O 1
ATOM 1108 N N . ALA A 1 142 ? -17.085 3.501 -0.106 1.00 91.44 142 ALA A N 1
ATOM 1109 C CA . ALA A 1 142 ? -16.740 2.246 0.551 1.00 91.44 142 ALA A CA 1
ATOM 1110 C C . ALA A 1 142 ? -15.890 2.489 1.810 1.00 91.44 142 ALA A C 1
ATOM 1112 O O . ALA A 1 142 ? -16.080 1.801 2.809 1.00 91.44 142 ALA A O 1
ATOM 1113 N N . TYR A 1 143 ? -15.023 3.508 1.784 1.00 93.31 143 TYR A N 1
ATOM 1114 C CA . TYR A 1 143 ? -14.024 3.755 2.828 1.00 93.31 143 TYR A CA 1
ATOM 1115 C C . TYR A 1 143 ? -14.288 4.993 3.677 1.00 93.31 143 TYR A C 1
ATOM 1117 O O . TYR A 1 143 ? -14.029 4.962 4.883 1.00 93.31 143 TYR A O 1
ATOM 1125 N N . ARG A 1 144 ? -14.812 6.063 3.068 1.00 90.69 144 ARG A N 1
ATOM 1126 C CA . ARG A 1 144 ? -15.061 7.345 3.735 1.00 90.69 144 ARG A CA 1
ATOM 1127 C C . ARG A 1 144 ? -15.914 7.153 4.985 1.00 90.69 144 ARG A C 1
ATOM 1129 O O . ARG A 1 144 ? -17.042 6.665 4.897 1.00 90.69 144 ARG A O 1
ATOM 1136 N N . GLY A 1 145 ? -15.374 7.562 6.132 1.00 88.25 145 GLY A N 1
ATOM 1137 C CA . GLY A 1 145 ? -16.052 7.453 7.428 1.00 88.25 145 GLY A CA 1
ATOM 1138 C C . GLY A 1 145 ? -16.323 6.013 7.881 1.00 88.25 145 GLY A C 1
ATOM 1139 O O . GLY A 1 145 ? -17.186 5.795 8.725 1.00 88.25 145 GLY A O 1
ATOM 1140 N N . LYS A 1 146 ? -15.619 5.022 7.317 1.00 89.00 146 LYS A N 1
ATOM 1141 C CA . LYS A 1 146 ? -15.760 3.590 7.653 1.00 89.00 146 LYS A CA 1
ATOM 1142 C C . LYS A 1 146 ? -14.422 2.867 7.829 1.00 89.00 146 LYS A C 1
ATOM 1144 O O . LYS A 1 146 ? -14.412 1.669 8.093 1.00 89.00 146 LYS A O 1
ATOM 1149 N N . THR A 1 147 ? -13.306 3.571 7.658 1.00 90.19 147 THR A N 1
ATOM 1150 C CA . THR A 1 147 ? -11.963 2.983 7.636 1.00 90.19 147 THR A CA 1
ATOM 1151 C C . THR A 1 147 ? -11.151 3.470 8.821 1.00 90.19 147 THR A C 1
ATOM 1153 O O . THR A 1 147 ? -11.071 4.670 9.068 1.00 90.19 147 THR A O 1
ATOM 1156 N N . LEU A 1 148 ? -10.540 2.528 9.533 1.00 89.44 148 LEU A N 1
ATOM 1157 C CA . LEU A 1 148 ? -9.501 2.796 10.515 1.00 89.44 148 LEU A CA 1
ATOM 1158 C C . LEU A 1 148 ? -8.145 2.807 9.807 1.00 89.44 148 LEU A C 1
ATOM 1160 O O . LEU A 1 148 ? -7.790 1.830 9.147 1.00 89.44 148 LEU A O 1
ATOM 1164 N N . TYR A 1 149 ? -7.383 3.883 9.973 1.00 90.38 149 TYR A N 1
ATOM 1165 C CA . TYR A 1 149 ? -6.019 3.976 9.458 1.00 90.38 149 TYR A CA 1
ATOM 1166 C C . TYR A 1 149 ? -5.028 3.815 10.606 1.00 90.38 149 TYR A C 1
ATOM 1168 O O . TYR A 1 149 ? -5.157 4.483 11.629 1.00 90.38 149 TYR A O 1
ATOM 1176 N N . LEU A 1 150 ? -4.041 2.941 10.427 1.00 89.88 150 LEU A N 1
ATOM 1177 C CA . LEU A 1 150 ? -2.966 2.709 11.387 1.00 89.88 150 LEU A CA 1
ATOM 1178 C C . LEU A 1 150 ? -1.641 3.055 10.720 1.00 89.88 150 LEU A C 1
ATOM 1180 O O . LEU A 1 150 ? -1.352 2.558 9.630 1.00 89.88 150 LEU A O 1
ATOM 1184 N N . LEU A 1 151 ? -0.847 3.897 11.372 1.00 89.94 151 LEU A N 1
ATOM 1185 C CA . LEU A 1 151 ? 0.486 4.268 10.929 1.00 89.94 151 LEU A CA 1
ATOM 1186 C C . LEU A 1 151 ? 1.483 3.803 11.984 1.00 89.94 151 LEU A C 1
ATOM 1188 O O . LEU A 1 151 ? 1.393 4.185 13.150 1.00 89.94 151 LEU A O 1
ATOM 1192 N N . LEU A 1 152 ? 2.416 2.965 11.543 1.00 87.44 152 LEU A N 1
ATOM 1193 C CA . LEU A 1 152 ? 3.494 2.418 12.352 1.00 87.44 152 LEU A CA 1
ATOM 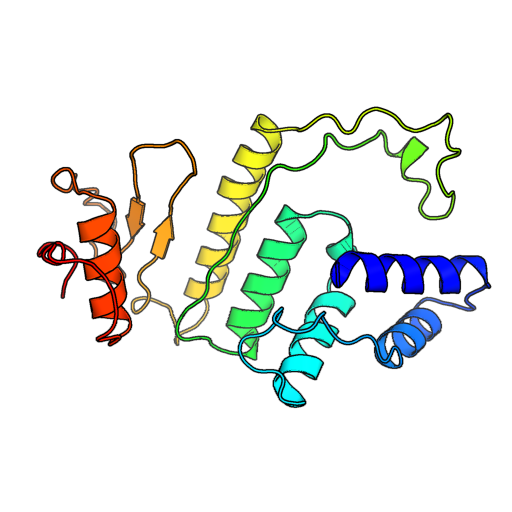1194 C C . LEU A 1 152 ? 4.815 2.682 11.635 1.00 87.44 152 LEU A C 1
ATOM 1196 O O . LEU A 1 152 ? 4.886 2.571 10.407 1.00 87.44 152 LEU A O 1
ATOM 1200 N N . ALA A 1 153 ? 5.854 2.989 12.403 1.00 85.00 153 ALA A N 1
ATOM 1201 C CA . ALA A 1 153 ? 7.209 3.147 11.901 1.00 85.00 153 ALA A CA 1
ATOM 1202 C C . ALA A 1 153 ? 8.151 2.198 12.646 1.00 85.00 153 ALA A C 1
ATOM 1204 O O . ALA A 1 153 ? 8.090 2.054 13.864 1.00 85.00 153 ALA A O 1
ATOM 1205 N N . GLU A 1 154 ? 9.017 1.520 11.898 1.00 81.50 154 GLU A N 1
ATOM 1206 C CA . GLU A 1 154 ? 10.017 0.632 12.485 1.00 81.50 154 GLU A CA 1
ATOM 1207 C C . GLU A 1 154 ? 11.022 1.451 13.307 1.00 81.50 154 GLU A C 1
ATOM 1209 O O . GLU A 1 154 ? 11.546 2.456 12.828 1.00 81.50 154 GLU A O 1
ATOM 1214 N N . GLY A 1 155 ? 11.274 1.028 14.549 1.00 81.62 155 GLY A N 1
ATOM 1215 C CA . GLY A 1 155 ? 12.172 1.732 15.472 1.00 81.62 155 GLY A CA 1
ATOM 1216 C C . GLY A 1 155 ? 11.567 2.968 16.145 1.00 81.62 155 GLY A C 1
ATOM 1217 O O . GLY A 1 155 ? 12.305 3.709 16.791 1.00 81.62 155 GLY A O 1
ATOM 1218 N N . VAL A 1 156 ? 10.258 3.195 16.000 1.00 83.50 156 VAL A N 1
ATOM 1219 C CA . VAL A 1 156 ? 9.523 4.248 16.708 1.00 83.50 156 VAL A CA 1
ATOM 1220 C C . VAL A 1 156 ? 8.557 3.591 17.690 1.00 83.50 156 VAL A C 1
ATOM 1222 O O . VAL A 1 156 ? 7.730 2.774 17.291 1.00 83.50 156 VAL A O 1
ATOM 1225 N N . ASP A 1 157 ? 8.632 3.981 18.962 1.00 86.56 157 ASP A N 1
ATOM 1226 C CA . ASP A 1 157 ? 7.772 3.463 20.039 1.00 86.56 157 ASP A CA 1
ATOM 1227 C C . ASP A 1 157 ? 6.382 4.137 20.062 1.00 86.56 157 ASP A C 1
ATOM 1229 O O . ASP A 1 157 ? 5.727 4.236 21.098 1.00 86.56 157 ASP A O 1
ATOM 1233 N N . GLU A 1 158 ? 5.921 4.615 18.905 1.00 85.88 158 GLU A N 1
ATOM 1234 C CA . GLU A 1 158 ? 4.661 5.331 18.731 1.00 85.88 158 GLU A CA 1
ATOM 1235 C C . GLU A 1 158 ? 3.877 4.759 17.546 1.00 85.88 158 GLU A C 1
ATOM 1237 O O . GLU A 1 158 ? 4.427 4.369 16.512 1.00 85.88 158 GLU A O 1
ATOM 1242 N N . MET A 1 159 ? 2.554 4.750 17.690 1.00 87.06 159 MET A N 1
ATOM 1243 C CA . MET A 1 159 ? 1.607 4.376 16.647 1.00 87.06 159 MET A CA 1
ATOM 1244 C C . MET A 1 159 ? 0.516 5.438 16.571 1.00 87.06 159 MET A C 1
ATOM 1246 O O . MET A 1 159 ? -0.045 5.832 17.593 1.00 87.06 159 MET A O 1
ATOM 1250 N N . LEU A 1 160 ? 0.150 5.835 15.353 1.00 86.69 160 LEU A N 1
ATOM 1251 C CA . LEU A 1 160 ? -0.994 6.710 15.118 1.00 86.69 160 LEU A CA 1
ATOM 1252 C C . LEU A 1 160 ? -2.178 5.895 14.595 1.00 86.69 160 LEU A C 1
ATOM 1254 O O . LEU A 1 160 ? -2.072 5.208 13.579 1.00 86.69 160 LEU A O 1
ATOM 1258 N N . ALA A 1 161 ? -3.322 6.017 15.265 1.00 85.88 161 ALA A N 1
ATOM 1259 C CA . ALA A 1 161 ? -4.590 5.447 14.829 1.00 85.88 161 ALA A CA 1
ATOM 1260 C C . ALA A 1 161 ? -5.582 6.567 14.493 1.00 85.88 161 ALA A C 1
ATOM 1262 O O . ALA A 1 161 ? -5.926 7.380 15.347 1.00 85.88 161 ALA A O 1
ATOM 1263 N N . ILE A 1 162 ? -6.068 6.597 13.252 1.00 84.94 162 ILE A N 1
ATOM 1264 C CA . ILE A 1 162 ? -7.086 7.547 12.792 1.00 84.94 162 ILE A CA 1
ATOM 1265 C C . ILE A 1 162 ? -8.385 6.779 12.604 1.00 84.94 162 ILE A C 1
ATOM 1267 O O . ILE A 1 162 ? -8.551 6.032 11.635 1.00 84.94 162 ILE A O 1
ATOM 1271 N N . ARG A 1 163 ? -9.304 6.951 13.553 1.00 81.25 163 ARG A N 1
ATOM 1272 C CA . ARG A 1 163 ? -10.624 6.326 13.500 1.00 81.25 163 ARG A CA 1
ATOM 1273 C C . ARG A 1 163 ? -11.569 7.102 12.577 1.00 81.25 163 ARG A C 1
ATOM 1275 O O . ARG A 1 163 ? -11.491 8.328 12.517 1.00 81.25 163 ARG A O 1
ATOM 1282 N N . PRO A 1 164 ? -12.510 6.414 11.911 1.00 79.75 164 PRO A N 1
ATOM 1283 C CA . PRO A 1 164 ? -13.469 7.065 11.024 1.00 79.75 164 PRO A CA 1
ATOM 1284 C C . PRO A 1 164 ? -14.485 7.958 11.750 1.00 79.75 164 PRO A C 1
ATOM 1286 O O . PRO A 1 164 ? -15.048 8.863 11.141 1.00 79.75 164 PRO A O 1
ATOM 1289 N N . ASP A 1 165 ? -14.737 7.683 13.029 1.00 74.00 165 ASP A N 1
ATOM 1290 C CA . ASP A 1 165 ? -15.688 8.383 13.893 1.00 74.00 165 ASP A CA 1
ATOM 1291 C C . ASP A 1 165 ? -15.017 9.385 14.846 1.00 74.00 165 ASP A C 1
ATOM 1293 O O . ASP A 1 165 ? -15.707 10.054 15.615 1.00 74.00 165 ASP A O 1
ATOM 1297 N N . ALA A 1 166 ? -13.685 9.516 14.798 1.00 64.25 166 ALA A N 1
ATOM 1298 C CA . ALA A 1 166 ? -12.972 10.463 15.643 1.00 64.25 166 ALA A CA 1
ATOM 1299 C C . ALA A 1 166 ? -13.303 11.911 15.231 1.00 64.25 166 ALA A C 1
ATOM 1301 O O . ALA A 1 166 ? -13.179 12.265 14.050 1.00 64.25 166 ALA A O 1
ATOM 1302 N N . PRO A 1 167 ? -13.675 12.789 16.182 1.00 61.22 167 PRO A N 1
ATOM 1303 C CA . PRO A 1 167 ? -13.740 14.218 15.924 1.00 61.22 167 PRO A CA 1
ATOM 1304 C C . PRO A 1 167 ? -12.379 14.697 15.415 1.00 61.22 167 PRO A C 1
ATOM 1306 O O . PRO A 1 167 ? -11.351 14.447 16.038 1.00 61.22 167 PRO A O 1
ATOM 1309 N N . ARG A 1 168 ? -12.359 15.442 14.304 1.00 59.09 168 ARG A N 1
ATOM 1310 C CA . ARG A 1 168 ? -11.124 15.931 13.652 1.00 59.09 168 ARG A CA 1
ATOM 1311 C C . ARG A 1 168 ? -10.204 16.758 14.575 1.00 59.09 168 ARG A C 1
ATOM 1313 O O . ARG A 1 168 ? -9.067 17.024 14.203 1.00 59.09 168 ARG A O 1
ATOM 1320 N N . ALA A 1 169 ? -10.707 17.192 15.730 1.00 53.06 169 ALA A N 1
ATOM 1321 C CA . ALA A 1 169 ? -10.027 18.045 16.699 1.00 53.06 169 ALA A CA 1
ATOM 1322 C C . ALA A 1 169 ? -9.542 17.314 17.969 1.00 53.06 169 ALA A C 1
ATOM 1324 O O . ALA A 1 169 ? -8.870 17.941 18.782 1.00 53.06 169 ALA A O 1
ATOM 1325 N N . GLU A 1 170 ? -9.845 16.026 18.155 1.00 56.72 170 GLU A N 1
ATOM 1326 C CA . GLU A 1 170 ? -9.442 15.279 19.355 1.00 56.72 170 GLU A CA 1
ATOM 1327 C C . GLU A 1 170 ? -8.327 14.284 19.020 1.00 56.72 170 GLU A C 1
ATOM 1329 O O . GLU A 1 170 ? -8.549 13.090 18.830 1.00 56.72 170 GLU A O 1
ATOM 1334 N N . ALA A 1 171 ? -7.096 14.794 18.943 1.00 62.50 171 ALA A N 1
ATOM 1335 C CA . ALA A 1 171 ? -5.917 13.953 19.105 1.00 62.50 171 ALA A CA 1
ATOM 1336 C C . ALA A 1 171 ? -5.785 13.637 20.602 1.00 62.50 171 ALA A C 1
ATOM 1338 O O . ALA A 1 171 ? -5.282 14.449 21.374 1.00 62.50 171 ALA A O 1
ATOM 1339 N N . GLY A 1 172 ? -6.332 12.499 21.023 1.00 70.50 172 GLY A N 1
ATOM 1340 C CA . GLY A 1 172 ? -6.147 11.985 22.376 1.00 70.50 172 GLY A CA 1
ATOM 1341 C C . GLY A 1 172 ? -4.920 11.083 22.442 1.00 70.50 172 GLY A C 1
ATOM 1342 O O . GLY A 1 172 ? -4.740 10.226 21.577 1.00 70.50 172 GLY A O 1
ATOM 1343 N N . GLU A 1 173 ? -4.098 11.242 23.475 1.00 76.69 173 GLU A N 1
ATOM 1344 C CA . GLU A 1 173 ? -3.090 10.239 23.811 1.00 76.69 173 GLU A CA 1
ATOM 1345 C C . GLU A 1 173 ? -3.786 8.998 24.375 1.00 76.69 173 GLU A C 1
ATOM 1347 O O . GLU A 1 173 ? -4.614 9.077 25.288 1.00 76.69 173 GLU A O 1
ATOM 1352 N N . LEU A 1 174 ? -3.465 7.838 23.806 1.00 78.69 174 LEU A N 1
ATOM 1353 C CA . LEU A 1 174 ? -3.863 6.559 24.375 1.00 78.69 174 LEU A CA 1
ATOM 1354 C C . LEU A 1 174 ? -2.839 6.131 25.433 1.00 78.69 174 LEU A C 1
ATOM 1356 O O . LEU A 1 174 ? -1.667 6.499 25.329 1.00 78.69 174 LEU A O 1
ATOM 1360 N N . PRO A 1 175 ? -3.245 5.333 26.436 1.00 81.62 175 PRO A N 1
ATOM 1361 C CA . PRO A 1 175 ? -2.294 4.718 27.349 1.00 81.62 175 PRO A CA 1
ATOM 1362 C C . PRO A 1 175 ? -1.220 3.936 26.575 1.00 81.62 175 PRO A C 1
ATOM 1364 O O . PRO A 1 175 ? -1.551 3.330 25.550 1.00 81.62 175 PRO A O 1
ATOM 1367 N N . PRO A 1 176 ? 0.034 3.905 27.064 1.00 86.62 176 PRO A N 1
ATOM 1368 C CA . PRO A 1 176 ? 1.071 3.056 26.494 1.00 86.62 176 PRO A CA 1
ATOM 1369 C C . PRO A 1 176 ? 0.592 1.608 26.381 1.00 86.62 176 PRO A C 1
ATOM 1371 O O . PRO A 1 176 ? -0.039 1.093 27.305 1.00 86.62 176 PRO A O 1
ATOM 1374 N N . ALA A 1 177 ? 0.904 0.972 25.256 1.00 85.88 177 ALA A N 1
ATOM 1375 C CA . ALA A 1 177 ? 0.454 -0.372 24.925 1.00 85.88 177 ALA A CA 1
ATOM 1376 C C . ALA A 1 177 ? 1.624 -1.233 24.450 1.00 85.88 177 ALA A C 1
ATOM 1378 O O . ALA A 1 177 ? 2.504 -0.757 23.729 1.00 85.88 177 ALA A O 1
ATOM 1379 N N . GLY A 1 178 ? 1.609 -2.511 24.815 1.00 87.25 178 GLY A N 1
ATOM 1380 C CA . GLY A 1 178 ? 2.525 -3.501 24.260 1.00 87.25 178 GLY A CA 1
ATOM 1381 C C . GLY A 1 178 ? 2.164 -3.886 22.819 1.00 87.25 178 GLY A C 1
ATOM 1382 O O . GLY A 1 178 ? 1.009 -3.806 22.393 1.00 87.25 178 GLY A O 1
ATOM 1383 N N . LEU A 1 179 ? 3.150 -4.357 22.045 1.00 85.56 179 LEU A N 1
ATOM 1384 C CA . LEU A 1 179 ? 2.913 -4.876 20.686 1.00 85.56 179 LEU A CA 1
ATOM 1385 C C . LEU A 1 179 ? 1.964 -6.085 20.676 1.00 85.56 179 LEU A C 1
ATOM 1387 O O . LEU A 1 179 ? 1.246 -6.310 19.704 1.00 85.56 179 LEU A O 1
ATOM 1391 N N . ASP A 1 180 ? 1.949 -6.853 21.759 1.00 87.19 180 ASP A N 1
ATOM 1392 C CA . ASP A 1 180 ? 1.052 -7.978 21.997 1.00 87.19 180 ASP A CA 1
ATOM 1393 C C . ASP A 1 180 ? -0.409 -7.537 22.198 1.00 87.19 180 ASP A C 1
ATOM 1395 O O . ASP A 1 180 ? -1.318 -8.222 21.718 1.00 87.19 180 ASP A O 1
ATOM 1399 N N . GLU A 1 181 ? -0.643 -6.384 22.832 1.00 87.38 181 GLU A N 1
ATOM 1400 C CA . GLU A 1 181 ? -1.963 -5.745 22.955 1.00 87.38 181 GLU A CA 1
ATOM 1401 C C . G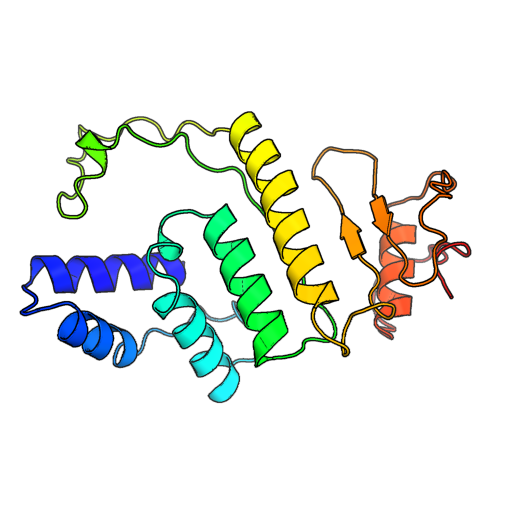LU A 1 181 ? -2.427 -5.146 21.621 1.00 87.38 181 GLU A C 1
ATOM 1403 O O . GLU A 1 181 ? -3.586 -5.312 21.225 1.00 87.38 181 GLU A O 1
ATOM 1408 N N . VAL A 1 182 ? -1.522 -4.503 20.873 1.00 85.50 182 VAL A N 1
ATOM 1409 C CA . VAL A 1 182 ? -1.811 -3.997 19.518 1.00 85.50 182 VAL A CA 1
ATOM 1410 C C . VAL A 1 182 ? -2.182 -5.153 18.587 1.00 85.50 182 VAL A C 1
ATOM 1412 O O . VAL A 1 182 ? -3.211 -5.094 17.909 1.00 85.50 182 VAL A O 1
ATOM 1415 N N . ALA A 1 183 ? -1.414 -6.246 18.605 1.00 84.94 183 ALA A N 1
ATOM 1416 C CA . ALA A 1 183 ? -1.701 -7.442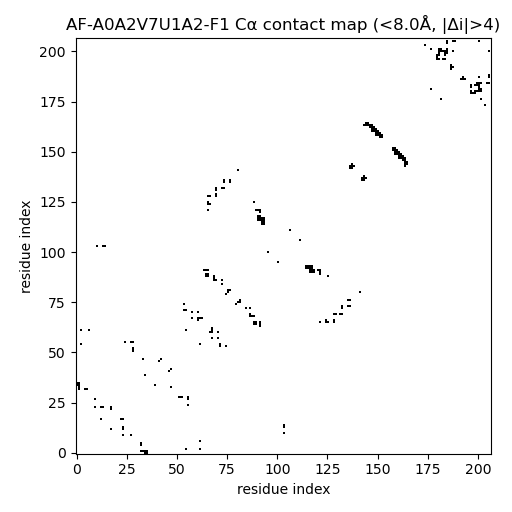 17.818 1.00 84.94 183 ALA A CA 1
ATOM 1417 C C . ALA A 1 183 ? -3.055 -8.070 18.192 1.00 84.94 183 ALA A C 1
ATOM 1419 O O . ALA A 1 183 ? -3.837 -8.413 17.301 1.00 84.94 183 ALA A O 1
ATOM 1420 N N . ALA A 1 184 ? -3.376 -8.166 19.489 1.00 85.50 184 ALA A N 1
ATOM 1421 C CA . ALA A 1 184 ? -4.678 -8.650 19.956 1.00 85.50 184 ALA A CA 1
ATOM 1422 C C . ALA A 1 184 ? -5.838 -7.745 19.491 1.00 85.50 184 ALA A C 1
ATOM 1424 O O . ALA A 1 184 ? -6.900 -8.230 19.082 1.00 85.50 184 ALA A O 1
ATOM 1425 N N . THR A 1 185 ? -5.626 -6.428 19.491 1.00 86.50 185 THR A N 1
ATOM 1426 C CA . THR A 1 185 ? -6.596 -5.442 18.989 1.00 86.50 185 THR A CA 1
ATOM 1427 C C . THR A 1 185 ? -6.839 -5.622 17.489 1.00 86.50 185 THR A C 1
ATOM 1429 O O . THR A 1 185 ? -7.985 -5.732 17.052 1.00 86.50 185 THR A O 1
ATOM 1432 N N . MET A 1 186 ? -5.771 -5.764 16.700 1.00 84.50 186 MET A N 1
ATOM 1433 C CA . MET A 1 186 ? -5.867 -6.003 15.258 1.00 84.50 186 MET A CA 1
ATOM 1434 C C . MET A 1 186 ? -6.554 -7.329 14.920 1.00 84.50 186 MET A C 1
ATOM 1436 O O . MET A 1 186 ? -7.389 -7.377 14.016 1.00 84.50 186 MET A O 1
ATOM 1440 N N . ALA A 1 187 ? -6.251 -8.396 15.661 1.00 83.81 187 ALA A N 1
ATOM 1441 C CA . ALA A 1 187 ? -6.912 -9.688 15.498 1.00 83.81 187 ALA A CA 1
ATOM 1442 C C . ALA A 1 187 ? -8.429 -9.583 15.733 1.00 83.81 187 ALA A C 1
ATOM 1444 O O . ALA A 1 187 ? -9.213 -10.157 14.972 1.00 83.81 187 ALA A O 1
ATOM 1445 N N . THR A 1 188 ? -8.837 -8.784 16.726 1.00 84.50 188 THR A N 1
ATOM 1446 C CA . THR A 1 188 ? -10.248 -8.501 17.026 1.00 84.50 188 THR A CA 1
ATOM 1447 C C . THR A 1 188 ? -10.936 -7.800 15.853 1.00 84.50 188 THR A C 1
ATOM 1449 O O . THR A 1 188 ? -11.977 -8.269 15.395 1.00 84.50 188 THR A O 1
ATOM 1452 N N . TRP A 1 189 ? -10.335 -6.745 15.290 1.00 82.00 189 TRP A N 1
ATOM 1453 C CA . TRP A 1 189 ? -10.887 -6.042 14.120 1.00 82.00 189 TRP A CA 1
ATOM 1454 C C . TRP A 1 189 ? -11.037 -6.933 12.884 1.00 82.00 189 TRP A C 1
ATOM 1456 O O . TRP A 1 189 ? -11.986 -6.785 12.113 1.00 82.00 189 TRP A O 1
ATOM 1466 N N . LEU A 1 190 ? -10.103 -7.864 12.686 1.00 80.25 190 LEU A N 1
ATOM 1467 C CA . LEU A 1 190 ? -10.111 -8.782 11.548 1.00 80.25 190 LEU A CA 1
ATOM 1468 C C . LEU A 1 190 ? -11.020 -10.001 11.764 1.00 80.25 190 LEU A C 1
ATOM 1470 O O . LEU A 1 190 ? -11.208 -10.785 10.832 1.00 80.25 190 LEU A O 1
ATOM 1474 N N . GLY A 1 191 ? -11.587 -10.171 12.963 1.00 81.19 191 GLY A N 1
ATOM 1475 C CA . GLY A 1 191 ? -12.377 -11.348 13.322 1.00 81.19 191 GLY A CA 1
ATOM 1476 C C . GLY A 1 191 ? -11.559 -12.642 13.302 1.00 81.19 191 GLY A C 1
ATOM 1477 O O . GLY A 1 191 ? -12.111 -13.715 13.064 1.00 81.19 191 GLY A O 1
ATOM 1478 N N . VAL A 1 192 ? -10.240 -12.551 13.506 1.00 80.56 192 VAL A N 1
ATOM 1479 C CA . VAL A 1 192 ? -9.338 -13.706 13.496 1.00 80.56 192 VAL A CA 1
ATOM 1480 C C . VAL A 1 192 ? -9.127 -14.173 14.927 1.00 80.56 192 VAL A C 1
ATOM 1482 O O . VAL A 1 192 ? -8.446 -13.535 15.723 1.00 80.56 192 VAL A O 1
ATOM 1485 N N . SER A 1 193 ? -9.699 -15.326 15.256 1.00 64.94 193 SER A N 1
ATOM 1486 C CA . SER A 1 193 ? -9.465 -16.009 16.527 1.00 64.94 193 SER A CA 1
ATOM 1487 C C . SER A 1 193 ? -8.334 -17.025 16.348 1.00 64.94 193 SER A C 1
ATOM 1489 O O . SER A 1 193 ? -8.595 -18.207 16.145 1.00 64.94 193 SER A O 1
ATOM 1491 N N . GLY A 1 194 ? -7.069 -16.596 16.345 1.00 55.22 194 GLY A N 1
ATOM 1492 C CA . GLY A 1 194 ? -5.988 -17.566 16.144 1.00 55.22 194 GLY A CA 1
ATOM 1493 C C . GLY A 1 194 ? -4.566 -17.036 16.250 1.00 55.22 194 GLY A C 1
ATOM 1494 O O . GLY A 1 194 ? -4.017 -16.567 15.261 1.00 55.22 194 GLY A O 1
ATOM 1495 N N . GLY A 1 195 ? -3.956 -17.243 17.423 1.00 56.28 195 GLY A N 1
ATOM 1496 C CA . GLY A 1 195 ? -2.503 -17.356 17.584 1.00 56.28 195 GLY A CA 1
ATOM 1497 C C . GLY A 1 195 ? -1.816 -16.260 18.408 1.00 56.28 195 GLY A C 1
ATOM 1498 O O . GLY A 1 195 ? -1.495 -15.204 17.887 1.00 56.28 195 GLY A O 1
ATOM 1499 N N . ALA A 1 196 ? -1.473 -16.608 19.655 1.00 48.25 196 ALA A N 1
ATOM 1500 C CA . ALA A 1 196 ? -0.281 -16.148 20.388 1.00 48.25 196 ALA A CA 1
ATOM 1501 C C . ALA A 1 196 ? -0.252 -14.785 21.118 1.00 48.25 196 ALA A C 1
ATOM 1503 O O . ALA A 1 196 ? 0.839 -14.294 21.390 1.00 48.25 196 ALA A O 1
ATOM 1504 N N . SER A 1 197 ? -1.380 -14.229 21.567 1.00 54.38 197 SER A N 1
ATOM 1505 C CA . SER A 1 197 ? -1.331 -13.200 22.622 1.00 54.38 197 SER A CA 1
ATOM 1506 C C . SER A 1 197 ? -2.360 -13.469 23.721 1.00 54.38 197 SER A C 1
ATOM 1508 O O . SER A 1 197 ? -3.545 -13.636 23.445 1.00 54.38 197 SER A O 1
ATOM 1510 N N . VAL A 1 198 ? -1.889 -13.553 24.971 1.00 64.31 198 VAL A N 1
ATOM 1511 C CA . VAL A 1 198 ? -2.728 -13.539 26.190 1.00 64.31 198 VAL A CA 1
ATOM 1512 C C . VAL A 1 198 ? -3.200 -12.107 26.490 1.00 64.31 198 VAL A C 1
ATOM 1514 O O . VAL A 1 198 ? -4.093 -11.900 27.315 1.00 64.31 198 VAL A O 1
ATOM 1517 N N . ALA A 1 199 ? -2.599 -11.117 25.828 1.00 71.69 199 ALA A N 1
ATOM 1518 C CA . ALA A 1 199 ? -2.864 -9.714 26.060 1.00 71.69 199 ALA A CA 1
ATOM 1519 C C . ALA A 1 199 ? -4.285 -9.338 25.633 1.00 71.69 199 ALA A C 1
ATOM 1521 O O . ALA A 1 199 ? -4.853 -9.885 24.682 1.00 71.69 199 ALA A O 1
ATOM 1522 N N . ARG A 1 200 ? -4.878 -8.401 26.372 1.00 80.75 200 ARG A N 1
ATOM 1523 C CA . ARG A 1 200 ? -6.235 -7.930 26.099 1.00 80.75 200 ARG A CA 1
ATOM 1524 C C . ARG A 1 200 ? -6.191 -6.850 25.012 1.00 80.75 200 ARG A C 1
ATOM 1526 O O . ARG A 1 200 ? -5.272 -6.036 25.025 1.00 80.75 200 ARG A O 1
ATOM 1533 N N . PRO A 1 201 ? -7.176 -6.808 24.098 1.00 81.31 201 PRO A N 1
ATOM 1534 C CA . PRO A 1 201 ? -7.326 -5.697 23.166 1.00 81.31 201 PRO A CA 1
ATOM 1535 C C . PRO A 1 201 ? -7.424 -4.351 23.889 1.00 81.31 201 PRO A C 1
ATOM 1537 O O . PRO A 1 201 ? -8.005 -4.255 24.974 1.00 81.31 201 PRO A O 1
ATOM 1540 N N . LEU A 1 202 ? -6.917 -3.301 23.250 1.00 81.69 202 LEU A N 1
ATOM 1541 C CA . LEU A 1 202 ? -6.993 -1.934 23.743 1.00 81.69 202 LEU A CA 1
ATOM 1542 C C . LEU A 1 202 ? -8.447 -1.463 23.715 1.00 81.69 202 LEU A C 1
ATOM 1544 O O . LEU A 1 202 ? -8.992 -1.194 22.650 1.00 81.69 202 LEU A O 1
ATOM 1548 N N . ALA A 1 203 ? -9.081 -1.342 24.882 1.00 73.88 203 ALA A N 1
ATOM 1549 C CA . ALA A 1 203 ? -10.509 -1.021 25.000 1.00 73.88 203 ALA A CA 1
ATOM 1550 C C . ALA A 1 203 ? -10.910 0.319 24.348 1.00 73.88 203 ALA A C 1
ATOM 1552 O O . ALA A 1 203 ? -12.042 0.481 23.913 1.00 73.88 203 ALA A O 1
ATOM 1553 N N . SER A 1 204 ? -9.984 1.277 24.243 1.00 70.38 204 SER A N 1
ATOM 1554 C CA . SER A 1 204 ? -10.190 2.560 23.551 1.00 70.38 204 SER A CA 1
ATOM 1555 C C . SER A 1 204 ? -10.305 2.432 22.023 1.00 70.38 204 SER A C 1
ATOM 1557 O O . SER A 1 204 ? -10.771 3.352 21.347 1.00 70.38 204 SER A O 1
ATOM 1559 N N . LEU A 1 205 ? -9.861 1.298 21.481 1.00 71.00 205 LEU A N 1
ATOM 1560 C CA . LEU A 1 205 ? -9.729 0.997 20.058 1.00 71.00 205 LEU A CA 1
ATOM 1561 C C . LEU A 1 205 ? -10.530 -0.251 19.639 1.00 71.00 205 LEU A C 1
ATOM 1563 O O . LEU A 1 205 ? -10.894 -0.395 18.470 1.00 71.00 205 LEU A O 1
ATOM 1567 N N . ALA A 1 206 ? -10.838 -1.133 20.586 1.00 60.19 206 ALA A N 1
ATOM 1568 C CA . ALA A 1 206 ? -11.780 -2.230 20.449 1.00 60.19 206 ALA A CA 1
ATOM 1569 C C . ALA A 1 206 ? -13.205 -1.666 20.557 1.00 60.19 206 ALA A C 1
ATOM 1571 O O . ALA A 1 206 ? -13.732 -1.500 21.654 1.00 60.19 206 ALA A O 1
ATOM 1572 N N . GLY A 1 207 ? -13.776 -1.282 19.413 1.00 54.81 207 GLY A N 1
ATOM 1573 C CA . GLY A 1 207 ? -15.203 -0.962 19.307 1.00 54.81 207 GLY A CA 1
ATOM 1574 C C . GLY A 1 207 ? -16.089 -2.155 19.639 1.00 54.81 207 GLY A C 1
ATOM 1575 O O . GLY A 1 207 ? -15.654 -3.301 19.378 1.00 54.81 207 GLY A O 1
#